Protein AF-A0AAE0KJB3-F1 (afdb_monomer_lite)

Structure (mmCIF, N/CA/C/O backbone):
data_AF-A0AAE0KJB3-F1
#
_entry.id   AF-A0AAE0KJB3-F1
#
loop_
_atom_site.group_PDB
_atom_site.id
_atom_site.type_symbol
_atom_site.label_atom_id
_atom_site.label_alt_id
_atom_site.label_comp_id
_atom_site.label_asym_id
_atom_site.label_entity_id
_atom_site.label_seq_id
_atom_site.pdbx_PDB_ins_code
_atom_site.Cartn_x
_atom_site.Cartn_y
_atom_site.Cartn_z
_atom_site.occupancy
_atom_site.B_iso_or_equiv
_atom_site.auth_seq_id
_atom_site.auth_comp_id
_atom_site.auth_asym_id
_atom_site.auth_atom_id
_atom_site.pdbx_PDB_model_num
ATOM 1 N N . MET A 1 1 ? -22.462 22.411 13.856 1.00 32.25 1 MET A N 1
ATOM 2 C CA . MET A 1 1 ? -22.050 20.993 13.845 1.00 32.25 1 MET A CA 1
ATOM 3 C C . MET A 1 1 ? -21.805 20.613 12.395 1.00 32.25 1 MET A C 1
ATOM 5 O O . MET A 1 1 ? -22.758 20.376 11.669 1.00 32.25 1 MET A O 1
ATOM 9 N N . SER A 1 2 ? -20.559 20.697 11.935 1.00 38.62 2 SER A N 1
ATOM 10 C CA . SER A 1 2 ? -20.162 20.275 10.588 1.00 38.62 2 SER A CA 1
ATOM 11 C C . SER A 1 2 ? -20.143 18.748 10.559 1.00 38.62 2 SER A C 1
ATOM 13 O O . SER A 1 2 ? -19.316 18.131 11.227 1.00 38.62 2 SER A O 1
ATOM 15 N N . GLY A 1 3 ? -21.120 18.151 9.879 1.00 41.16 3 GLY A N 1
ATOM 16 C CA . GLY A 1 3 ? -21.296 16.704 9.822 1.00 41.16 3 GLY A CA 1
ATOM 17 C C . GLY A 1 3 ? -20.080 15.989 9.233 1.00 41.16 3 GLY A C 1
ATOM 18 O O . GLY A 1 3 ? -19.454 16.471 8.288 1.00 41.16 3 GLY A O 1
ATOM 19 N N . LEU A 1 4 ? -19.771 14.820 9.796 1.00 42.81 4 LEU A N 1
ATOM 20 C CA . LEU A 1 4 ? -18.875 13.840 9.191 1.00 42.81 4 LEU A CA 1
ATOM 21 C C . LEU A 1 4 ? -19.372 13.557 7.773 1.00 42.81 4 LEU A C 1
ATOM 23 O O . LEU A 1 4 ? -20.478 13.056 7.587 1.00 42.81 4 LEU A O 1
ATOM 27 N N . SER A 1 5 ? -18.574 13.907 6.773 1.00 50.88 5 SER A N 1
ATOM 28 C CA . SER A 1 5 ? -18.889 13.622 5.376 1.00 50.88 5 SER A CA 1
ATOM 29 C C . SER A 1 5 ? -17.957 12.512 4.911 1.00 50.88 5 SER A C 1
ATOM 31 O O . SER A 1 5 ? -16.742 12.662 4.936 1.00 50.88 5 SER A O 1
ATOM 33 N N . ALA A 1 6 ? -18.528 11.367 4.535 1.00 52.19 6 ALA A N 1
ATOM 34 C CA . ALA A 1 6 ? -17.819 10.366 3.746 1.00 52.19 6 ALA A CA 1
ATOM 35 C C . ALA A 1 6 ? -17.744 10.913 2.318 1.00 52.19 6 ALA A C 1
ATOM 37 O O . ALA A 1 6 ? -18.797 11.027 1.686 1.00 52.19 6 ALA A O 1
ATOM 38 N N . ARG A 1 7 ? -16.561 11.305 1.827 1.00 65.25 7 ARG A N 1
ATOM 39 C CA . ARG A 1 7 ? -16.476 11.984 0.517 1.00 65.25 7 ARG A CA 1
ATOM 40 C C . ARG A 1 7 ? -15.862 11.152 -0.597 1.00 65.25 7 ARG A C 1
ATOM 42 O O . ARG A 1 7 ? -16.094 11.482 -1.750 1.00 65.25 7 ARG A O 1
ATOM 49 N N . GLU A 1 8 ? -15.206 10.032 -0.292 1.00 67.38 8 GLU A N 1
ATOM 50 C CA . GLU A 1 8 ? -14.680 9.143 -1.332 1.00 67.38 8 GLU A CA 1
ATOM 51 C C . GLU A 1 8 ? -15.133 7.695 -1.117 1.00 67.38 8 GLU A C 1
ATOM 53 O O . GLU A 1 8 ? -14.880 7.072 -0.081 1.00 67.38 8 GLU A O 1
ATOM 58 N N . LYS A 1 9 ? -15.825 7.157 -2.125 1.00 78.25 9 LYS A N 1
ATOM 59 C CA . LYS A 1 9 ? -16.233 5.753 -2.215 1.00 78.25 9 LYS A CA 1
ATOM 60 C C . LYS A 1 9 ? -15.619 5.183 -3.483 1.00 78.25 9 LYS A C 1
ATOM 62 O O . LYS A 1 9 ? -15.872 5.705 -4.564 1.00 78.25 9 LYS A O 1
ATOM 67 N N . ALA A 1 10 ? -14.868 4.099 -3.353 1.00 79.44 10 ALA A N 1
ATOM 68 C CA . ALA A 1 10 ? -14.251 3.414 -4.477 1.00 79.44 10 ALA A CA 1
ATOM 69 C C . ALA A 1 10 ? -14.744 1.966 -4.545 1.00 79.44 10 ALA A C 1
ATOM 71 O O . ALA A 1 10 ? -14.729 1.243 -3.544 1.00 79.44 10 ALA A O 1
ATOM 72 N N . LEU A 1 11 ? -15.159 1.542 -5.738 1.00 83.12 11 LEU A N 1
ATOM 73 C CA . LEU A 1 11 ? -15.417 0.145 -6.071 1.00 83.12 11 LEU A CA 1
ATOM 74 C C . LEU A 1 11 ? -14.394 -0.280 -7.124 1.00 83.12 11 LEU A C 1
ATOM 76 O O . LEU A 1 11 ? -14.394 0.243 -8.236 1.00 83.12 11 LEU A O 1
ATOM 80 N N . LYS A 1 12 ? -13.526 -1.225 -6.768 1.00 83.56 12 LYS A N 1
ATOM 81 C CA . LYS A 1 12 ? -12.505 -1.779 -7.654 1.00 83.56 12 LYS A CA 1
ATOM 82 C C . LYS A 1 12 ? -12.913 -3.181 -8.093 1.00 83.56 12 LYS A C 1
ATOM 84 O O . LYS A 1 12 ? -13.171 -4.056 -7.265 1.00 83.56 12 LYS A O 1
ATOM 89 N N . LEU A 1 13 ? -12.950 -3.374 -9.406 1.00 86.50 13 LEU A N 1
ATOM 90 C CA . LEU A 1 13 ? -13.173 -4.656 -10.065 1.00 86.50 13 LEU A CA 1
ATOM 91 C C . LEU A 1 13 ? -11.833 -5.098 -10.650 1.00 86.50 13 LEU A C 1
ATOM 93 O O . LEU A 1 13 ? -11.332 -4.453 -11.571 1.00 86.50 13 LEU A O 1
ATOM 97 N N . THR A 1 14 ? -11.245 -6.169 -10.120 1.00 81.31 14 THR A N 1
ATOM 98 C CA . THR A 1 14 ? -9.974 -6.694 -10.633 1.00 81.31 14 THR A CA 1
ATOM 99 C C . THR A 1 14 ? -10.194 -8.060 -11.268 1.00 81.31 14 THR A C 1
ATOM 101 O O . THR A 1 14 ? -10.650 -8.996 -10.608 1.00 81.31 14 THR A O 1
ATOM 104 N N . ARG A 1 15 ? -9.847 -8.176 -12.554 1.00 83.00 15 ARG A N 1
ATOM 105 C CA . ARG A 1 15 ? -9.861 -9.443 -13.289 1.00 83.00 15 ARG A CA 1
ATOM 106 C C . ARG A 1 15 ? -8.567 -10.219 -13.049 1.00 83.00 15 ARG A C 1
ATOM 108 O O . ARG A 1 15 ? -7.469 -9.669 -13.168 1.00 83.00 15 ARG A O 1
ATOM 115 N N . SER A 1 16 ? -8.711 -11.506 -12.768 1.00 80.62 16 SER A N 1
ATOM 116 C CA . SER A 1 16 ? -7.607 -12.455 -12.646 1.00 80.62 16 SER A CA 1
ATOM 117 C C . SER A 1 16 ? -6.815 -12.574 -13.957 1.00 80.62 16 SER A C 1
ATOM 119 O O . SER A 1 16 ? -7.373 -12.694 -15.050 1.00 80.62 16 SER A O 1
ATOM 121 N N . HIS A 1 17 ? -5.488 -12.515 -13.851 1.00 74.31 17 HIS A N 1
ATOM 122 C CA . HIS A 1 17 ? -4.547 -12.740 -14.952 1.00 74.31 17 HIS A CA 1
ATOM 123 C C . HIS A 1 17 ? -3.206 -13.251 -14.402 1.00 74.31 17 HIS A C 1
ATOM 125 O O . HIS A 1 17 ? -2.955 -13.156 -13.203 1.00 74.31 17 HIS A O 1
ATOM 131 N N . LEU A 1 18 ? -2.327 -13.786 -15.259 1.00 62.97 18 LEU A N 1
ATOM 132 C CA . LEU A 1 18 ? -1.060 -14.415 -14.834 1.00 62.97 18 LEU A CA 1
ATOM 133 C C . LEU A 1 18 ? -0.136 -13.471 -14.037 1.00 62.97 18 LEU A C 1
ATOM 135 O O . LEU A 1 18 ? 0.535 -13.913 -13.112 1.00 62.97 18 LEU A O 1
ATOM 139 N N . GLY A 1 19 ? -0.165 -12.164 -14.316 1.00 61.81 19 GLY A N 1
ATOM 140 C CA . GLY A 1 19 ? 0.541 -11.139 -13.533 1.00 61.81 19 GLY A CA 1
ATOM 141 C C . GLY A 1 19 ? -0.035 -10.888 -12.129 1.00 61.81 19 GLY A C 1
ATOM 142 O O . GLY A 1 19 ? 0.526 -10.113 -11.360 1.00 61.81 19 GLY A O 1
ATOM 143 N N . SER A 1 20 ? -1.136 -11.542 -11.749 1.00 62.12 20 SER A N 1
ATOM 144 C CA . SER A 1 20 ? -1.784 -11.393 -10.436 1.00 62.12 20 SER A CA 1
ATOM 145 C C . SER A 1 20 ? -1.378 -12.450 -9.408 1.00 62.12 20 SER A C 1
ATOM 147 O O . SER A 1 20 ? -2.013 -12.531 -8.364 1.00 62.12 20 SER A O 1
ATOM 149 N N . ILE A 1 21 ? -0.357 -13.266 -9.690 1.00 79.19 21 ILE A N 1
ATOM 150 C CA . ILE A 1 21 ? 0.068 -14.357 -8.793 1.00 79.19 21 ILE A CA 1
ATOM 151 C C . ILE A 1 21 ? 0.865 -13.820 -7.590 1.00 79.19 21 ILE A C 1
ATOM 153 O O . ILE A 1 21 ? 0.863 -14.407 -6.511 1.00 79.19 21 ILE A O 1
ATOM 157 N N . VAL A 1 22 ? 1.527 -12.668 -7.744 1.00 85.12 22 VAL A N 1
ATOM 158 C CA . VAL A 1 22 ? 2.280 -12.027 -6.658 1.00 85.12 22 VAL A CA 1
ATOM 159 C C . VAL A 1 22 ? 1.426 -10.935 -6.000 1.00 85.12 22 VAL A C 1
ATOM 161 O O . VAL A 1 22 ? 1.039 -9.983 -6.689 1.00 85.12 22 VAL A O 1
ATOM 164 N N . PRO A 1 23 ? 1.162 -11.013 -4.679 1.00 87.88 23 PRO A N 1
ATOM 165 C CA . PRO A 1 23 ? 0.421 -9.976 -3.974 1.00 87.88 23 PRO A CA 1
ATOM 166 C C . PRO A 1 23 ? 1.102 -8.609 -4.088 1.00 87.88 23 PRO A C 1
ATOM 168 O O . PRO A 1 23 ? 2.323 -8.497 -3.951 1.00 87.88 23 PRO A O 1
ATOM 171 N N . ARG A 1 24 ? 0.307 -7.557 -4.291 1.00 89.00 24 ARG A N 1
ATOM 172 C CA . ARG A 1 24 ? 0.794 -6.171 -4.298 1.00 89.00 24 ARG A CA 1
ATOM 173 C C . ARG A 1 24 ? 0.602 -5.561 -2.916 1.00 89.00 24 ARG A C 1
ATOM 175 O O . ARG A 1 24 ? -0.510 -5.176 -2.553 1.00 89.00 24 ARG A O 1
ATOM 182 N N . TRP A 1 25 ? 1.687 -5.480 -2.160 1.00 91.94 25 TRP A N 1
ATOM 183 C CA . TRP A 1 25 ? 1.723 -4.883 -0.826 1.00 91.94 25 TRP A CA 1
ATOM 184 C C . TRP A 1 25 ? 1.986 -3.380 -0.900 1.00 91.94 25 TRP A C 1
ATOM 186 O O . TRP A 1 25 ? 2.840 -2.952 -1.670 1.00 91.94 25 TRP A O 1
ATOM 196 N N . HIS A 1 26 ? 1.247 -2.593 -0.119 1.00 88.81 26 HIS A N 1
ATOM 197 C CA . HIS A 1 26 ? 1.388 -1.137 -0.067 1.00 88.81 26 HIS A CA 1
ATOM 198 C C . HIS A 1 26 ? 0.823 -0.557 1.240 1.00 88.81 26 HIS A C 1
ATOM 200 O O . HIS A 1 26 ? 0.019 -1.201 1.926 1.00 88.81 26 HIS A O 1
ATOM 206 N N . HIS A 1 27 ? 1.224 0.678 1.557 1.00 87.06 27 HIS A N 1
ATOM 207 C CA . HIS A 1 27 ? 0.460 1.557 2.444 1.00 87.06 27 HIS A CA 1
ATOM 208 C C . HIS A 1 27 ? -0.618 2.287 1.650 1.00 87.06 27 HIS A C 1
ATOM 210 O O . HIS A 1 27 ? -0.471 2.527 0.451 1.00 87.06 27 HIS A O 1
ATOM 216 N N . ASP A 1 28 ? -1.706 2.654 2.324 1.00 77.19 28 ASP A N 1
ATOM 217 C CA . ASP A 1 28 ? -2.726 3.477 1.688 1.00 77.19 28 ASP A CA 1
ATOM 218 C C . ASP A 1 28 ? -2.407 4.966 1.841 1.00 77.19 28 ASP A C 1
ATOM 220 O O . ASP A 1 28 ? -2.468 5.511 2.947 1.00 77.19 28 ASP A O 1
ATOM 224 N N . GLY A 1 29 ? -2.114 5.603 0.708 1.00 74.62 29 GLY A N 1
ATOM 225 C CA . GLY A 1 29 ? -1.936 7.047 0.596 1.00 74.62 29 GLY A CA 1
ATOM 226 C C . GLY A 1 29 ? -0.540 7.558 0.946 1.00 74.62 29 GLY A C 1
ATOM 227 O O . GLY A 1 29 ? 0.369 6.803 1.295 1.00 74.62 29 GLY A O 1
ATOM 228 N N . ARG A 1 30 ? -0.376 8.879 0.821 1.00 76.31 30 ARG A N 1
ATOM 229 C CA . ARG A 1 30 ? 0.824 9.592 1.268 1.00 76.31 30 ARG A CA 1
ATOM 230 C C . ARG A 1 30 ? 0.815 9.647 2.794 1.00 76.31 30 ARG A C 1
ATOM 232 O O . ARG A 1 30 ? -0.213 9.934 3.396 1.00 76.31 30 ARG A O 1
ATOM 239 N N . MET A 1 31 ? 1.956 9.378 3.419 1.00 74.44 31 MET A N 1
ATOM 240 C CA . MET A 1 31 ? 2.106 9.555 4.864 1.00 74.44 31 MET A CA 1
ATOM 241 C C . MET A 1 31 ? 2.115 11.054 5.181 1.00 74.44 31 MET A C 1
ATOM 243 O O . MET A 1 31 ? 2.877 11.804 4.568 1.00 74.44 31 MET A O 1
ATOM 247 N N . PHE A 1 32 ? 1.282 11.496 6.121 1.00 69.62 32 PHE A N 1
ATOM 248 C CA . PHE A 1 32 ? 1.158 12.894 6.520 1.00 69.62 32 PHE A CA 1
ATOM 249 C C . PHE A 1 32 ? 1.138 13.035 8.042 1.00 69.62 32 PHE A C 1
ATOM 251 O O . PHE A 1 32 ? 0.564 12.224 8.768 1.00 69.62 32 PHE A O 1
ATOM 258 N N . THR A 1 33 ? 1.729 14.114 8.553 1.00 68.19 33 THR A N 1
ATOM 259 C CA . THR A 1 33 ? 1.561 14.473 9.964 1.00 68.19 33 THR A CA 1
ATOM 260 C C . THR A 1 33 ? 0.144 14.991 10.166 1.00 68.19 33 THR A C 1
ATOM 262 O O . THR A 1 33 ? -0.209 16.024 9.592 1.00 68.19 33 THR A O 1
ATOM 265 N N . CYS A 1 34 ? -0.670 14.314 10.983 1.00 66.88 34 CYS A N 1
ATOM 266 C CA . CYS A 1 34 ? -1.999 14.845 11.259 1.00 66.88 34 CYS A CA 1
ATOM 267 C C . CYS A 1 34 ? -1.907 16.197 11.971 1.00 66.88 34 CYS A C 1
ATOM 269 O O . CYS A 1 34 ? -1.299 16.319 13.033 1.00 66.88 34 CYS A O 1
ATOM 271 N N . THR A 1 35 ? -2.551 17.212 11.401 1.00 65.06 35 THR A N 1
ATOM 272 C CA . THR A 1 35 ? -2.684 18.551 12.004 1.00 65.06 35 THR A CA 1
ATOM 273 C C . THR A 1 35 ? -3.984 18.702 12.798 1.00 65.06 35 THR A C 1
ATOM 275 O O . THR A 1 35 ? -4.262 19.748 13.386 1.00 65.06 35 THR A O 1
ATOM 278 N N . CYS A 1 36 ? -4.790 17.644 12.827 1.00 62.59 36 CYS A N 1
ATOM 279 C CA . CYS A 1 36 ? -6.038 17.550 13.553 1.00 62.59 36 CYS A CA 1
ATOM 280 C C . CYS A 1 36 ? -5.829 17.626 15.080 1.00 62.59 36 CYS A C 1
ATOM 282 O O . CYS A 1 36 ? -4.873 17.093 15.642 1.00 62.59 36 CYS A O 1
ATOM 284 N N . THR A 1 37 ? -6.785 18.213 15.806 1.00 56.53 37 THR A N 1
ATOM 285 C CA . THR A 1 37 ? -6.764 18.274 17.283 1.00 56.53 37 THR A CA 1
ATOM 286 C C . THR A 1 37 ? -7.039 16.924 17.960 1.00 56.53 37 THR A C 1
ATOM 288 O O . THR A 1 37 ? -7.140 16.858 19.187 1.00 56.53 37 THR A O 1
ATOM 291 N N . CYS A 1 38 ? -7.133 15.826 17.198 1.00 54.81 38 CYS A N 1
ATOM 292 C CA . CYS A 1 38 ? -7.424 14.488 17.715 1.00 54.81 38 CYS A CA 1
ATOM 293 C C . CYS A 1 38 ? -6.364 13.977 18.700 1.00 54.81 38 CYS A C 1
ATOM 295 O O . CYS A 1 38 ? -6.659 13.121 19.532 1.00 54.81 38 CYS A O 1
ATOM 297 N N . ALA A 1 39 ? -5.150 14.533 18.642 1.00 50.78 39 ALA A N 1
ATOM 298 C CA . ALA A 1 39 ? -4.052 14.224 19.549 1.00 50.78 39 ALA A CA 1
ATOM 299 C C . ALA A 1 39 ? -4.262 14.758 20.984 1.00 50.78 39 ALA A C 1
ATOM 301 O O . ALA A 1 39 ? -3.517 14.390 21.889 1.00 50.78 39 ALA A O 1
ATOM 302 N N . ALA A 1 40 ? -5.277 15.599 21.233 1.00 54.19 40 ALA A N 1
ATOM 303 C CA . ALA A 1 40 ? -5.494 16.275 22.518 1.00 54.19 40 ALA A CA 1
ATOM 304 C C . ALA A 1 40 ? -6.211 15.427 23.600 1.00 54.19 40 ALA A C 1
ATOM 306 O O . ALA A 1 40 ? -6.692 15.969 24.596 1.00 54.19 40 ALA A O 1
ATOM 307 N N . GLY A 1 41 ? -6.284 14.101 23.436 1.00 53.12 41 GLY A N 1
ATOM 308 C CA . GLY A 1 41 ? -6.820 13.164 24.432 1.00 53.12 41 GLY A CA 1
ATOM 309 C C . GLY A 1 41 ? -8.196 12.561 24.088 1.00 53.12 41 GLY A C 1
ATOM 310 O O . GLY A 1 41 ? -8.793 12.882 23.060 1.00 53.12 41 GLY A O 1
ATOM 311 N N . PRO A 1 42 ? -8.734 11.672 24.946 1.00 54.03 42 PRO A N 1
ATOM 312 C CA . PRO A 1 42 ? -9.864 10.794 24.611 1.00 54.03 42 PRO A CA 1
ATOM 313 C C . PRO A 1 42 ? -11.186 11.525 24.320 1.00 54.03 42 PRO A C 1
ATOM 315 O O . PRO A 1 42 ? -11.989 11.041 23.527 1.00 54.03 42 PRO A O 1
ATOM 318 N N . ALA A 1 43 ? -11.407 12.710 24.900 1.00 50.38 43 ALA A N 1
ATOM 319 C CA . ALA A 1 43 ? -12.579 13.540 24.602 1.00 50.38 43 ALA A CA 1
ATOM 320 C C . ALA A 1 43 ? -12.468 14.271 23.247 1.00 50.38 43 ALA A C 1
ATOM 322 O O . ALA A 1 43 ? -13.477 14.478 22.578 1.00 50.38 43 ALA A O 1
ATOM 323 N N . ALA A 1 44 ? -11.249 14.622 22.818 1.00 51.62 44 ALA A N 1
ATOM 324 C CA . ALA A 1 44 ? -10.986 15.235 21.515 1.00 51.62 44 ALA A CA 1
ATOM 325 C C . ALA A 1 44 ? -11.007 14.195 20.380 1.00 51.62 44 ALA A C 1
ATOM 327 O O . ALA A 1 44 ? -11.457 14.498 19.278 1.00 51.62 44 ALA A O 1
ATOM 328 N N . ALA A 1 45 ? -10.613 12.949 20.665 1.00 51.47 45 ALA A N 1
ATOM 329 C CA . ALA A 1 45 ? -10.669 11.830 19.723 1.00 51.47 45 ALA A CA 1
ATOM 330 C C . ALA A 1 45 ? -12.103 11.466 19.283 1.00 51.47 45 ALA A C 1
ATOM 332 O O . ALA A 1 45 ? -12.306 11.046 18.148 1.00 51.47 45 ALA A O 1
ATOM 333 N N . ALA A 1 46 ? -13.109 11.667 20.143 1.00 45.38 46 ALA A N 1
ATOM 334 C CA . ALA A 1 46 ? -14.516 11.417 19.806 1.00 45.38 46 ALA A CA 1
ATOM 335 C C . ALA A 1 46 ? -15.121 12.472 18.853 1.00 45.38 46 ALA A C 1
ATOM 337 O O . ALA A 1 46 ? -16.109 12.192 18.178 1.00 45.38 46 ALA A O 1
ATOM 338 N N . ALA A 1 47 ? -14.532 13.673 18.796 1.00 48.66 47 ALA A N 1
ATOM 339 C CA . ALA A 1 47 ? -14.924 14.764 17.897 1.00 48.66 47 ALA A CA 1
ATOM 340 C C . ALA A 1 47 ? -13.977 14.919 16.690 1.00 48.66 47 ALA A C 1
ATOM 342 O O . ALA A 1 47 ? -14.192 15.783 15.840 1.00 48.66 47 ALA A O 1
ATOM 343 N N . ALA A 1 48 ? -12.921 14.108 16.628 1.00 59.19 48 ALA A N 1
ATOM 344 C CA . ALA A 1 48 ? -11.919 14.156 15.582 1.00 59.19 48 ALA A CA 1
ATOM 345 C C . ALA A 1 48 ? -12.467 13.636 14.253 1.00 59.19 48 ALA A C 1
ATOM 347 O O . ALA A 1 48 ? -13.197 12.644 14.208 1.00 59.19 48 ALA A O 1
ATOM 348 N N . VAL A 1 49 ? -12.066 14.285 13.160 1.00 61.53 49 VAL A N 1
ATOM 349 C CA . VAL A 1 49 ? -12.269 13.753 11.812 1.00 61.53 49 VAL A CA 1
ATOM 350 C C . VAL A 1 49 ? -11.543 12.402 11.737 1.00 61.53 49 VAL A C 1
ATOM 352 O O . VAL A 1 49 ? -10.354 12.339 12.036 1.00 61.53 49 VAL A O 1
ATOM 355 N N . PRO A 1 50 ? -12.229 11.294 11.417 1.00 68.06 50 PRO A N 1
ATOM 356 C CA . PRO A 1 50 ? -11.584 9.997 11.361 1.00 68.06 50 PRO A CA 1
ATOM 357 C C . PRO A 1 50 ? -10.7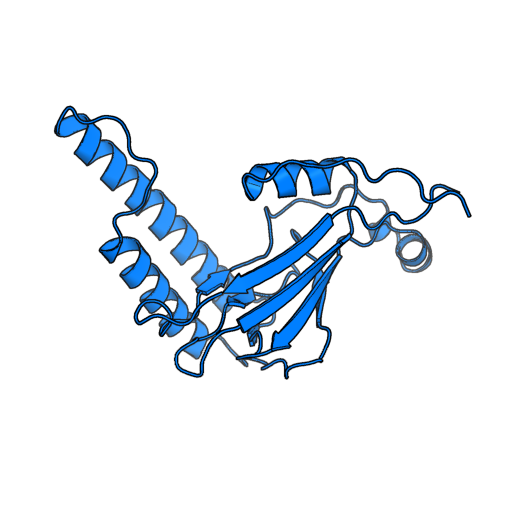63 9.909 10.075 1.00 68.06 50 PRO A C 1
ATOM 359 O O . PRO A 1 50 ? -11.347 9.775 9.007 1.00 68.06 50 PRO A O 1
ATOM 362 N N . HIS A 1 51 ? -9.434 9.924 10.186 1.00 80.12 51 HIS A N 1
ATOM 363 C CA . HIS A 1 51 ? -8.491 9.599 9.102 1.00 80.12 51 HIS A CA 1
ATOM 364 C C . HIS A 1 51 ? -8.478 8.084 8.885 1.00 80.12 51 HIS A C 1
ATOM 366 O O . HIS A 1 51 ? -7.530 7.385 9.240 1.00 80.12 51 HIS A O 1
ATOM 372 N N . ALA A 1 52 ? -9.605 7.543 8.426 1.00 85.31 52 ALA A N 1
ATOM 373 C CA . ALA A 1 52 ? -9.849 6.108 8.399 1.00 85.31 52 ALA A CA 1
ATOM 374 C C . ALA A 1 52 ? -10.307 5.637 7.023 1.00 85.31 52 ALA A C 1
ATOM 376 O O . ALA A 1 52 ? -11.167 6.248 6.387 1.00 85.31 52 ALA A O 1
ATOM 377 N N . LYS A 1 53 ? -9.773 4.492 6.608 1.00 88.75 53 LYS A N 1
ATOM 378 C CA . LYS A 1 53 ? -10.280 3.726 5.480 1.00 88.75 53 LYS A CA 1
ATOM 379 C C . LYS A 1 53 ? -11.031 2.518 6.002 1.00 88.75 53 LYS A C 1
ATOM 381 O O . LYS A 1 53 ? -10.544 1.774 6.854 1.00 88.75 53 LYS A O 1
ATOM 386 N N . TYR A 1 54 ? -12.219 2.328 5.452 1.00 91.50 54 TYR A N 1
ATOM 387 C CA . TYR A 1 54 ? -12.972 1.093 5.574 1.00 91.50 54 TYR A CA 1
ATOM 388 C C . TYR A 1 54 ? -12.833 0.339 4.269 1.00 91.50 54 TYR A C 1
ATOM 390 O O . TYR A 1 54 ? -12.985 0.927 3.201 1.00 91.50 54 TYR A O 1
ATOM 398 N N . ALA A 1 55 ? -12.538 -0.947 4.347 1.00 91.69 55 ALA A N 1
ATOM 399 C CA . ALA A 1 55 ? -12.308 -1.778 3.181 1.00 91.69 55 ALA A CA 1
ATOM 400 C C . ALA A 1 55 ? -12.949 -3.152 3.368 1.00 91.69 55 ALA A C 1
ATOM 402 O O . ALA A 1 55 ? -12.937 -3.711 4.462 1.00 91.69 55 ALA A O 1
ATOM 403 N N . VAL A 1 56 ? -13.510 -3.692 2.290 1.00 94.19 56 VAL A N 1
ATOM 404 C CA . VAL A 1 56 ? -14.130 -5.018 2.269 1.00 94.19 56 VAL A CA 1
ATOM 405 C C . VAL A 1 56 ? -13.913 -5.679 0.914 1.00 94.19 56 VAL A C 1
ATOM 407 O O . VAL A 1 56 ? -14.051 -5.052 -0.137 1.00 94.19 56 VAL A O 1
ATOM 410 N N . SER A 1 57 ? -13.586 -6.968 0.943 1.00 93.75 57 SER A N 1
ATOM 411 C CA . SER A 1 57 ? -13.649 -7.819 -0.249 1.00 93.75 57 SER A CA 1
ATOM 412 C C . SER A 1 57 ? -15.058 -8.405 -0.314 1.00 93.75 57 SER A C 1
ATOM 414 O O . SER A 1 57 ? -15.457 -9.145 0.580 1.00 93.75 57 SER A O 1
ATOM 416 N N . LEU A 1 58 ? -15.837 -8.020 -1.323 1.00 93.19 58 LEU A N 1
ATOM 417 C CA . LEU A 1 58 ? -17.210 -8.502 -1.516 1.00 93.19 58 LEU A CA 1
ATOM 418 C C . LEU A 1 58 ? -17.229 -9.861 -2.225 1.00 93.19 58 LEU A C 1
ATOM 420 O O . LEU A 1 58 ? -18.087 -10.692 -1.949 1.00 93.19 58 LEU A O 1
ATOM 424 N N . LEU A 1 59 ? -16.275 -10.075 -3.133 1.00 92.06 59 LEU A N 1
ATOM 425 C CA . LEU A 1 59 ? -16.099 -11.310 -3.892 1.00 92.06 59 LEU A CA 1
ATOM 426 C C . LEU A 1 59 ? -14.610 -11.529 -4.178 1.00 92.06 59 LEU A C 1
ATOM 428 O O . LEU A 1 59 ? -13.873 -10.559 -4.370 1.00 92.06 59 LEU A O 1
ATOM 432 N N . GLY A 1 60 ? -14.201 -12.793 -4.268 1.00 89.94 60 GLY A N 1
ATOM 433 C CA . GLY A 1 60 ? -12.834 -13.184 -4.603 1.00 89.94 60 GLY A CA 1
ATOM 434 C C . GLY A 1 60 ? -11.896 -13.202 -3.394 1.00 89.94 60 GLY A C 1
ATOM 435 O O . GLY A 1 60 ? -12.358 -13.154 -2.251 1.00 89.94 60 GLY A O 1
ATOM 436 N N . PRO A 1 61 ? -10.576 -13.292 -3.630 1.00 89.56 61 PRO A N 1
ATOM 437 C CA . PRO A 1 61 ? -9.590 -13.396 -2.562 1.00 89.56 61 PRO A CA 1
ATOM 438 C C . PRO A 1 61 ? -9.606 -12.191 -1.607 1.00 89.56 61 PRO A C 1
ATOM 440 O O . PRO A 1 61 ? -9.769 -11.033 -2.013 1.00 89.56 61 PRO A O 1
ATOM 443 N N . GLY A 1 62 ? -9.426 -12.484 -0.320 1.00 90.31 62 GLY A N 1
ATOM 444 C CA . GLY A 1 62 ? -9.430 -11.507 0.763 1.00 90.31 62 GLY A CA 1
ATOM 445 C C . GLY A 1 62 ? -8.165 -10.651 0.833 1.00 90.31 62 GLY A C 1
ATOM 446 O O . GLY A 1 62 ? -7.078 -11.096 0.464 1.00 90.31 62 GLY A O 1
ATOM 447 N N . THR A 1 63 ? -8.292 -9.421 1.339 1.00 91.25 63 THR A N 1
ATOM 448 C CA . THR A 1 63 ? -7.129 -8.579 1.677 1.00 91.25 63 THR A CA 1
ATOM 449 C C . THR A 1 63 ? -6.304 -9.272 2.759 1.00 91.25 63 THR A C 1
ATOM 451 O O . THR A 1 63 ? -6.870 -9.788 3.722 1.00 91.25 63 THR A O 1
ATOM 454 N N . ARG A 1 64 ? -4.974 -9.242 2.654 1.00 92.44 64 ARG A N 1
ATOM 455 C CA . ARG A 1 64 ? -4.102 -9.552 3.796 1.00 92.44 64 ARG A CA 1
ATOM 456 C C . ARG A 1 64 ? -3.596 -8.262 4.406 1.00 92.44 64 ARG A C 1
ATOM 458 O O . ARG A 1 64 ? -3.312 -7.318 3.671 1.00 92.44 64 ARG A O 1
ATOM 465 N N . VAL A 1 65 ? -3.480 -8.234 5.724 1.00 92.69 65 VAL A N 1
ATOM 466 C CA . VAL A 1 65 ? -2.974 -7.084 6.472 1.00 92.69 65 VAL A CA 1
ATOM 467 C C . VAL A 1 65 ? -1.832 -7.506 7.384 1.00 92.69 65 VAL A C 1
ATOM 469 O O . VAL A 1 65 ? -1.809 -8.624 7.900 1.00 92.69 65 VAL A O 1
ATOM 472 N N . MET A 1 66 ? -0.884 -6.598 7.572 1.00 92.88 66 MET A N 1
ATOM 473 C CA . MET A 1 66 ? 0.213 -6.720 8.521 1.00 92.88 66 MET A CA 1
ATOM 474 C C . MET A 1 66 ? 0.241 -5.470 9.391 1.00 92.88 66 MET A C 1
ATOM 476 O O . MET A 1 66 ? 0.056 -4.356 8.894 1.00 92.88 66 MET A O 1
ATOM 480 N N . ALA A 1 67 ? 0.471 -5.661 10.688 1.00 89.12 67 ALA A N 1
ATOM 481 C CA . ALA A 1 67 ? 0.714 -4.541 11.583 1.00 89.12 67 ALA A CA 1
ATOM 482 C C . ALA A 1 67 ? 2.003 -3.807 11.160 1.00 89.12 67 ALA A C 1
ATOM 484 O O . ALA A 1 67 ? 2.957 -4.469 10.732 1.00 89.12 67 ALA A O 1
ATOM 485 N N . PRO A 1 68 ? 2.042 -2.470 11.279 1.00 86.00 68 PRO A N 1
ATOM 486 C CA . PRO A 1 68 ? 3.269 -1.716 11.063 1.00 86.00 68 PRO A CA 1
ATOM 487 C C . PRO A 1 68 ? 4.335 -2.143 12.075 1.00 86.00 68 PRO A C 1
ATOM 489 O O . PRO A 1 68 ? 4.035 -2.605 13.184 1.00 86.00 68 PRO A O 1
ATOM 492 N N . GLY A 1 69 ? 5.598 -2.005 11.691 1.00 89.56 69 GLY A N 1
ATOM 493 C CA . GLY A 1 69 ? 6.704 -2.356 12.565 1.00 89.56 69 GLY A CA 1
ATOM 494 C C . GLY A 1 69 ? 8.047 -2.331 11.850 1.00 89.56 69 GLY A C 1
ATOM 495 O O . GLY A 1 69 ? 8.105 -2.473 10.630 1.00 89.56 69 GLY A O 1
ATOM 496 N N . PRO A 1 70 ? 9.169 -2.265 12.591 1.00 90.94 70 PRO A N 1
ATOM 497 C CA . PRO A 1 70 ? 10.458 -1.871 12.020 1.00 90.94 70 PRO A CA 1
ATOM 498 C C . PRO A 1 70 ? 10.924 -2.707 10.821 1.00 90.94 70 PRO A C 1
ATOM 500 O O . PRO A 1 70 ? 11.599 -2.200 9.930 1.00 90.94 70 PRO A O 1
ATOM 503 N N . GLN A 1 71 ? 10.596 -4.002 10.797 1.00 92.38 71 GLN A N 1
ATOM 504 C CA . GLN A 1 71 ? 10.953 -4.888 9.687 1.00 92.38 71 GLN A CA 1
ATOM 505 C C . GLN A 1 71 ? 10.038 -4.703 8.472 1.00 92.38 71 GLN A C 1
ATOM 507 O O . GLN A 1 71 ? 10.531 -4.676 7.346 1.00 92.38 71 GLN A O 1
ATOM 512 N N . VAL A 1 72 ? 8.734 -4.549 8.708 1.00 92.31 72 VAL A N 1
ATOM 513 C CA . VAL A 1 72 ? 7.721 -4.296 7.677 1.00 92.31 72 VAL A CA 1
ATOM 514 C C . VAL A 1 72 ? 7.979 -2.937 7.024 1.00 92.31 72 VAL A C 1
ATOM 516 O O . VAL A 1 72 ? 8.115 -2.858 5.803 1.00 92.31 72 VAL A O 1
ATOM 519 N N . ASP A 1 73 ? 8.170 -1.897 7.836 1.00 89.75 73 ASP A N 1
ATOM 520 C CA . ASP A 1 73 ? 8.395 -0.522 7.381 1.00 89.75 73 ASP A CA 1
ATOM 521 C C . ASP A 1 73 ? 9.694 -0.420 6.574 1.00 89.75 73 ASP A C 1
ATOM 523 O O . ASP A 1 73 ? 9.748 0.226 5.524 1.00 89.75 73 ASP A O 1
ATOM 527 N N . LYS A 1 74 ? 10.747 -1.121 7.020 1.00 92.25 74 LYS A N 1
ATOM 528 C CA . LYS A 1 74 ? 12.009 -1.223 6.281 1.00 92.25 74 LYS A CA 1
ATOM 529 C C . LYS A 1 74 ? 11.813 -1.888 4.918 1.00 92.25 74 LYS A C 1
ATOM 531 O O . LYS A 1 74 ? 12.391 -1.410 3.944 1.00 92.25 74 LYS A O 1
ATOM 536 N N . ALA A 1 75 ? 11.042 -2.974 4.843 1.00 94.00 75 ALA A N 1
ATOM 537 C CA . ALA A 1 75 ? 10.797 -3.685 3.589 1.00 94.00 75 ALA A CA 1
ATOM 538 C C . ALA A 1 75 ? 10.015 -2.815 2.591 1.00 94.00 75 ALA A C 1
ATOM 540 O O . ALA A 1 75 ? 10.414 -2.712 1.430 1.00 94.00 75 ALA A O 1
ATOM 541 N N . ILE A 1 76 ? 8.958 -2.133 3.050 1.00 91.38 76 ILE A N 1
ATOM 542 C CA . ILE A 1 76 ? 8.176 -1.213 2.212 1.00 91.38 76 ILE A CA 1
ATOM 543 C C . ILE A 1 76 ? 9.027 -0.033 1.752 1.00 91.38 76 ILE A C 1
ATOM 545 O O . ILE A 1 76 ? 9.114 0.220 0.554 1.00 91.38 76 ILE A O 1
ATOM 549 N N . THR A 1 77 ? 9.747 0.618 2.668 1.00 90.81 77 THR A N 1
ATOM 550 C CA . THR A 1 77 ? 10.620 1.753 2.328 1.00 90.81 77 THR A CA 1
ATOM 551 C C . THR A 1 77 ? 11.680 1.351 1.301 1.00 90.81 77 THR A C 1
ATOM 553 O O . THR A 1 77 ? 11.940 2.082 0.348 1.00 90.81 77 THR A O 1
ATOM 556 N N . ALA A 1 78 ? 12.292 0.173 1.460 1.00 92.69 78 ALA A N 1
ATOM 557 C CA . ALA A 1 78 ? 13.268 -0.336 0.500 1.00 92.69 78 ALA A CA 1
ATOM 558 C C . ALA A 1 78 ? 12.640 -0.594 -0.880 1.00 92.69 78 ALA A C 1
ATOM 560 O O . ALA A 1 78 ? 13.264 -0.283 -1.896 1.00 92.69 78 ALA A O 1
ATOM 561 N N . SER A 1 79 ? 11.411 -1.115 -0.920 1.00 92.94 79 SER A N 1
ATOM 562 C CA . SER A 1 79 ? 10.652 -1.297 -2.161 1.00 92.94 79 SER A CA 1
ATOM 563 C C . SER A 1 79 ? 10.330 0.038 -2.835 1.00 92.94 79 SER A C 1
ATOM 565 O O . SER A 1 79 ? 10.573 0.183 -4.030 1.00 92.94 79 SER A O 1
ATOM 567 N N . ASP A 1 80 ? 9.867 1.040 -2.086 1.00 90.06 80 ASP A N 1
ATOM 568 C CA . ASP A 1 80 ? 9.556 2.374 -2.618 1.00 90.06 80 ASP A CA 1
ATOM 569 C C . ASP A 1 80 ? 10.798 3.060 -3.203 1.00 90.06 80 ASP A C 1
ATOM 571 O O . ASP A 1 80 ? 10.740 3.687 -4.264 1.00 90.06 80 ASP A O 1
ATOM 575 N N . VAL A 1 81 ? 11.947 2.914 -2.536 1.00 92.38 81 VAL A N 1
ATOM 576 C CA . VAL A 1 81 ? 13.238 3.398 -3.048 1.00 92.38 81 VAL A CA 1
ATOM 577 C C . VAL A 1 81 ? 13.627 2.659 -4.327 1.00 92.38 81 VAL A C 1
ATOM 579 O O . VAL A 1 81 ? 14.052 3.300 -5.288 1.00 92.38 81 VAL A O 1
ATOM 582 N N . ALA A 1 82 ? 13.459 1.334 -4.372 1.00 92.81 82 ALA A N 1
ATOM 583 C CA . ALA A 1 82 ? 13.761 0.540 -5.560 1.00 92.81 82 ALA A CA 1
ATOM 584 C C . ALA A 1 82 ? 12.882 0.941 -6.754 1.00 92.81 82 ALA A C 1
ATOM 586 O O . ALA A 1 82 ? 13.402 1.091 -7.859 1.00 92.81 82 ALA A O 1
ATOM 587 N N . VAL A 1 83 ? 11.587 1.185 -6.525 1.00 89.31 83 VAL A N 1
ATOM 588 C CA . VAL A 1 83 ? 10.653 1.702 -7.536 1.00 89.31 83 VAL A CA 1
ATOM 589 C C . VAL A 1 83 ? 11.133 3.048 -8.078 1.00 89.31 83 VAL A C 1
ATOM 591 O O . VAL A 1 83 ? 11.273 3.210 -9.288 1.00 89.31 83 VAL A O 1
ATOM 594 N N . ARG A 1 84 ? 11.443 4.009 -7.199 1.00 88.75 84 ARG A N 1
ATOM 595 C CA . ARG A 1 84 ? 11.902 5.345 -7.618 1.00 88.75 84 ARG A CA 1
ATOM 596 C C . ARG A 1 84 ? 13.193 5.281 -8.428 1.00 88.75 84 ARG A C 1
ATOM 598 O O . ARG A 1 84 ? 13.289 5.927 -9.468 1.00 88.75 84 ARG A O 1
ATOM 605 N N . LEU A 1 85 ? 14.158 4.479 -7.979 1.00 90.25 85 LEU A N 1
ATOM 606 C CA . LEU A 1 85 ? 15.430 4.307 -8.675 1.00 90.25 85 LEU A CA 1
ATOM 607 C C . LEU A 1 85 ? 15.239 3.641 -10.045 1.00 90.25 85 LEU A C 1
ATOM 609 O O . LEU A 1 85 ? 15.845 4.070 -11.024 1.00 90.25 85 LEU A O 1
ATOM 613 N N . ALA A 1 86 ? 14.390 2.614 -10.134 1.00 89.88 86 ALA A N 1
ATOM 614 C CA . ALA A 1 86 ? 14.087 1.951 -11.400 1.00 89.88 86 ALA A CA 1
ATOM 615 C C . ALA A 1 86 ? 13.410 2.909 -12.393 1.00 89.88 86 ALA A C 1
ATOM 617 O O . ALA A 1 86 ? 13.802 2.949 -13.560 1.00 89.88 86 ALA A O 1
ATOM 618 N N . ALA A 1 87 ? 12.467 3.733 -11.923 1.00 87.94 87 ALA A N 1
ATOM 619 C CA . ALA A 1 87 ? 11.832 4.764 -12.741 1.00 87.94 87 ALA A CA 1
ATOM 620 C C . ALA A 1 87 ? 12.856 5.793 -13.241 1.00 87.94 87 ALA A C 1
ATOM 622 O O . ALA A 1 87 ? 12.882 6.109 -14.429 1.00 87.94 87 ALA A O 1
ATOM 623 N N . GLU A 1 88 ? 13.755 6.265 -12.372 1.00 89.19 88 GLU A N 1
ATOM 624 C CA . GLU A 1 88 ? 14.812 7.208 -12.750 1.00 89.19 88 GLU A CA 1
ATOM 625 C C . GLU A 1 88 ? 15.754 6.618 -13.812 1.00 89.19 88 GLU A C 1
ATOM 627 O O . GLU A 1 88 ? 16.035 7.259 -14.827 1.00 89.19 88 GLU A O 1
ATOM 632 N N . VAL A 1 89 ? 16.190 5.368 -13.632 1.00 88.25 89 VAL A N 1
ATOM 633 C CA . VAL A 1 89 ? 17.030 4.659 -14.610 1.00 88.25 89 VAL A CA 1
ATOM 634 C C . VAL A 1 89 ? 16.300 4.472 -15.942 1.00 88.25 89 VAL A C 1
ATOM 636 O O . VAL A 1 89 ? 16.910 4.635 -17.002 1.00 88.25 89 VAL A O 1
ATOM 639 N N . ALA A 1 90 ? 15.007 4.140 -15.919 1.00 86.94 90 ALA A N 1
ATOM 640 C CA . ALA A 1 90 ? 14.199 4.013 -17.129 1.00 86.94 90 ALA A CA 1
ATOM 641 C C . ALA A 1 90 ? 14.100 5.353 -17.873 1.00 86.94 90 ALA A C 1
ATOM 643 O O . ALA A 1 90 ? 14.379 5.410 -19.072 1.00 86.94 90 ALA A O 1
ATOM 644 N N . MET A 1 91 ? 13.827 6.448 -17.158 1.00 84.88 91 MET A N 1
ATOM 645 C CA . MET A 1 91 ? 13.782 7.794 -17.738 1.00 84.88 91 MET A CA 1
ATOM 646 C C . MET A 1 91 ? 15.116 8.200 -18.376 1.00 84.88 91 MET A C 1
ATOM 648 O O . MET A 1 91 ? 15.125 8.717 -19.492 1.00 84.88 91 MET A O 1
ATOM 652 N N . GLN A 1 92 ? 16.241 7.935 -17.704 1.00 86.62 92 GLN A N 1
ATOM 653 C CA . GLN A 1 92 ? 17.577 8.227 -18.237 1.00 86.62 92 GLN A CA 1
ATOM 654 C C . GLN A 1 92 ? 17.871 7.435 -19.521 1.00 86.62 92 GLN A C 1
ATOM 656 O O . GLN A 1 92 ? 18.470 7.970 -20.456 1.00 86.62 92 GLN A O 1
ATOM 661 N N . LYS A 1 93 ? 17.432 6.171 -19.598 1.00 85.94 93 LYS A N 1
ATOM 662 C CA . LYS A 1 93 ? 17.578 5.339 -20.804 1.00 85.94 93 LYS A CA 1
ATOM 663 C C . LYS A 1 93 ? 16.738 5.854 -21.970 1.00 85.94 93 LYS A C 1
ATOM 665 O O . LYS A 1 93 ? 17.238 5.881 -23.093 1.00 85.94 93 LYS A O 1
ATOM 670 N N . GLU A 1 94 ? 15.494 6.258 -21.721 1.00 86.19 94 GLU A N 1
ATOM 671 C CA . GLU A 1 94 ? 14.618 6.834 -22.751 1.00 86.19 94 GLU A CA 1
ATOM 672 C C . GLU A 1 94 ? 15.187 8.151 -23.294 1.00 86.19 94 GLU A C 1
ATOM 674 O O . GLU A 1 94 ? 15.246 8.344 -24.510 1.00 86.19 94 GLU A O 1
ATOM 679 N N . GLU A 1 95 ? 15.697 9.008 -22.405 1.00 86.00 95 GLU A N 1
ATOM 680 C CA . GLU A 1 95 ? 16.352 10.266 -22.771 1.00 86.00 95 GLU A CA 1
ATOM 681 C C . GLU A 1 95 ? 17.607 10.023 -23.623 1.00 86.00 95 GLU A C 1
ATOM 683 O O . GLU A 1 95 ? 17.750 10.607 -24.698 1.00 86.00 95 GLU A O 1
ATOM 688 N N . ALA A 1 96 ? 18.471 9.087 -23.215 1.00 87.12 96 ALA A N 1
ATOM 689 C CA . ALA A 1 96 ? 19.643 8.688 -23.995 1.00 87.12 96 ALA A CA 1
ATOM 690 C C . ALA A 1 96 ? 19.278 8.065 -25.358 1.00 87.12 96 ALA A C 1
ATOM 692 O O . ALA A 1 96 ? 20.049 8.165 -26.313 1.00 87.12 96 ALA A O 1
ATOM 693 N N . ALA A 1 97 ? 18.105 7.435 -25.461 1.00 87.44 97 ALA A N 1
ATOM 694 C CA . ALA A 1 97 ? 17.578 6.863 -26.697 1.00 87.44 97 ALA A CA 1
ATOM 695 C C . ALA A 1 97 ? 16.809 7.875 -27.571 1.00 87.44 97 ALA A C 1
ATOM 697 O O . ALA A 1 97 ? 16.330 7.500 -28.643 1.00 87.44 97 ALA A O 1
ATOM 698 N N . GLY A 1 98 ? 16.667 9.134 -27.137 1.00 86.12 98 GLY A N 1
ATOM 699 C CA . GLY A 1 98 ? 15.914 10.167 -27.855 1.00 86.12 98 GLY A CA 1
ATOM 700 C C . GLY A 1 98 ? 14.404 9.910 -27.918 1.00 86.12 98 GLY A C 1
ATOM 701 O O . GLY A 1 98 ? 13.730 10.429 -28.810 1.00 86.12 98 GLY A O 1
ATOM 702 N N . ARG A 1 99 ? 13.867 9.087 -27.010 1.00 79.38 99 ARG A N 1
ATOM 703 C CA . ARG A 1 99 ? 12.438 8.770 -26.920 1.00 79.38 99 ARG A CA 1
ATOM 704 C C . ARG A 1 99 ? 11.738 9.695 -25.915 1.00 79.38 99 ARG A C 1
ATOM 706 O O . ARG A 1 99 ? 12.379 10.204 -24.994 1.00 79.38 99 ARG A O 1
ATOM 713 N N . PRO A 1 100 ? 10.431 9.963 -26.088 1.00 73.06 100 PRO A N 1
ATOM 714 C CA . PRO A 1 100 ? 9.673 10.740 -25.116 1.00 73.06 100 PRO A CA 1
ATOM 715 C C . PRO A 1 100 ? 9.696 10.052 -23.747 1.00 73.06 100 PRO A C 1
ATOM 717 O O .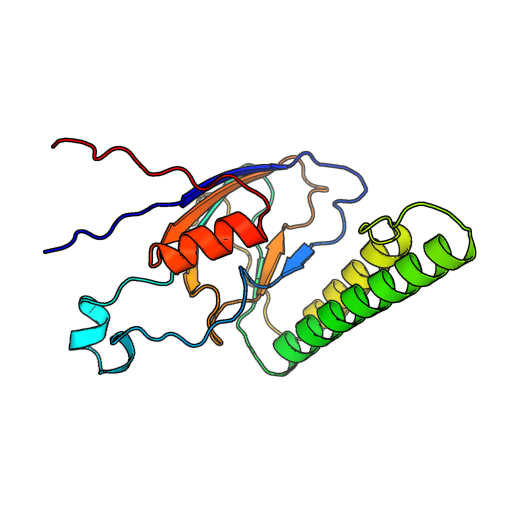 PRO A 1 100 ? 9.626 8.829 -23.662 1.00 73.06 100 PRO A O 1
ATOM 720 N N . ARG A 1 101 ? 9.780 10.852 -22.677 1.00 65.69 101 ARG A N 1
ATOM 721 C CA . ARG A 1 101 ? 9.782 10.351 -21.298 1.00 65.69 101 ARG A CA 1
ATOM 722 C C . ARG A 1 101 ? 8.532 9.510 -21.045 1.00 65.69 101 ARG A C 1
ATOM 724 O O . ARG A 1 101 ? 7.429 10.049 -20.979 1.00 65.69 101 ARG A O 1
ATOM 731 N N . ALA A 1 102 ? 8.719 8.207 -20.880 1.00 61.53 102 ALA A N 1
ATOM 732 C CA . ALA A 1 102 ? 7.711 7.327 -20.319 1.00 61.53 102 ALA A CA 1
ATOM 733 C C . ALA A 1 102 ? 7.892 7.300 -18.796 1.00 61.53 102 ALA A C 1
ATOM 735 O O . ALA A 1 102 ? 8.978 7.009 -18.303 1.00 61.53 102 ALA A O 1
ATOM 736 N N . TRP A 1 103 ? 6.827 7.614 -18.059 1.00 59.97 103 TRP A N 1
ATOM 737 C CA . TRP A 1 103 ? 6.791 7.540 -16.591 1.00 59.97 103 TRP A CA 1
ATOM 738 C C . TRP A 1 103 ? 6.517 6.120 -16.070 1.00 59.97 103 TRP A C 1
ATOM 740 O O . TRP A 1 103 ? 6.373 5.920 -14.868 1.00 59.97 103 TRP A O 1
ATOM 750 N N . LEU A 1 104 ? 6.415 5.139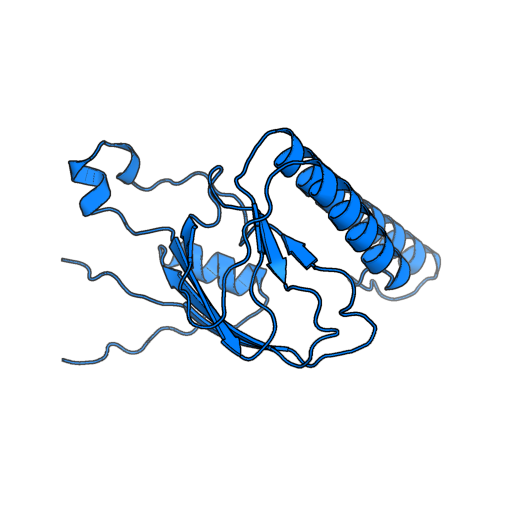 -16.969 1.00 65.62 104 LEU A N 1
ATOM 751 C CA . LEU A 1 104 ? 6.115 3.755 -16.628 1.00 65.62 104 LEU A CA 1
ATOM 752 C C . LEU A 1 104 ? 7.404 3.004 -16.299 1.00 65.62 104 LEU A C 1
ATOM 754 O O . LEU A 1 104 ? 8.387 3.073 -17.041 1.00 65.62 104 LEU A O 1
ATOM 758 N N . LEU A 1 105 ? 7.374 2.263 -15.194 1.00 71.69 105 LEU A N 1
ATOM 759 C CA . LEU A 1 105 ? 8.399 1.275 -14.891 1.00 71.69 105 LEU A CA 1
ATOM 760 C C . LEU A 1 105 ? 8.390 0.191 -15.974 1.00 71.69 105 LEU A C 1
ATOM 762 O O . LEU A 1 105 ? 7.311 -0.215 -16.412 1.00 71.69 105 LEU A O 1
ATOM 766 N N . PRO A 1 106 ? 9.560 -0.314 -16.395 1.00 78.50 106 PRO A N 1
ATOM 767 C CA . PRO A 1 106 ? 9.614 -1.550 -17.162 1.00 78.50 106 PRO A CA 1
ATOM 768 C C . PRO A 1 106 ? 8.893 -2.667 -16.393 1.00 78.50 106 PRO A C 1
ATOM 770 O O . PRO A 1 106 ? 9.168 -2.855 -15.207 1.00 78.50 106 PRO A O 1
ATOM 773 N N . GLU A 1 107 ? 8.002 -3.410 -17.059 1.00 77.31 107 GLU A N 1
ATOM 774 C CA . GLU A 1 107 ? 7.180 -4.460 -16.424 1.00 77.31 107 GLU A CA 1
ATOM 775 C C . GLU A 1 107 ? 8.040 -5.462 -15.631 1.00 77.31 107 GLU A C 1
ATOM 777 O O . GLU A 1 107 ? 7.724 -5.788 -14.487 1.00 77.31 107 GLU A O 1
ATOM 782 N N . ASP A 1 108 ? 9.191 -5.860 -16.185 1.00 83.25 108 ASP A N 1
ATOM 783 C CA . ASP A 1 108 ? 10.141 -6.770 -15.534 1.00 83.25 108 ASP A CA 1
ATOM 784 C C . ASP A 1 108 ? 10.708 -6.217 -14.211 1.00 83.25 108 ASP A C 1
ATOM 786 O O . ASP A 1 108 ? 10.949 -6.971 -13.263 1.00 83.25 108 ASP A O 1
ATOM 790 N N . ASP A 1 109 ? 10.949 -4.903 -14.134 1.00 86.62 109 ASP A N 1
ATOM 791 C CA . ASP A 1 109 ? 11.459 -4.265 -12.918 1.00 86.62 109 ASP A CA 1
ATOM 792 C C . ASP A 1 109 ? 10.354 -4.170 -11.856 1.00 86.62 109 ASP A C 1
ATOM 794 O O . ASP A 1 109 ? 10.620 -4.474 -10.689 1.00 86.62 109 ASP A O 1
ATOM 798 N N . GLU A 1 110 ? 9.122 -3.816 -12.242 1.00 85.25 110 GLU A N 1
ATOM 799 C CA . GLU A 1 110 ? 7.969 -3.789 -11.328 1.00 85.25 110 GLU A CA 1
ATOM 800 C C . GLU A 1 110 ? 7.699 -5.181 -10.739 1.00 85.25 110 GLU A C 1
ATOM 802 O O . GLU A 1 110 ? 7.595 -5.333 -9.517 1.00 85.25 110 GLU A O 1
ATOM 807 N N . ASP A 1 111 ? 7.663 -6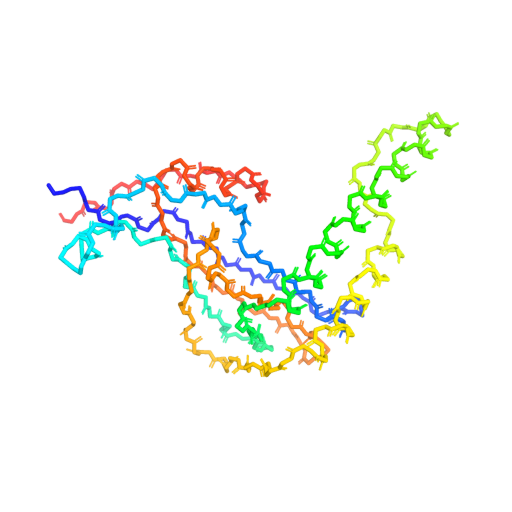.213 -11.583 1.00 87.50 111 ASP A N 1
ATOM 808 C CA . ASP A 1 111 ? 7.425 -7.591 -11.155 1.00 87.50 111 ASP A CA 1
ATOM 809 C C . ASP A 1 111 ? 8.522 -8.107 -10.226 1.00 87.50 111 ASP A C 1
ATOM 811 O O . ASP A 1 111 ? 8.222 -8.722 -9.194 1.00 87.50 111 ASP A O 1
ATOM 815 N N . ARG A 1 112 ? 9.792 -7.812 -10.534 1.00 90.88 112 ARG A N 1
ATOM 816 C CA . ARG A 1 112 ? 10.918 -8.175 -9.666 1.00 90.88 112 ARG A CA 1
ATOM 817 C C . ARG A 1 112 ? 10.814 -7.490 -8.307 1.00 90.88 112 ARG A C 1
ATOM 819 O O . ARG A 1 112 ? 10.937 -8.164 -7.286 1.00 90.88 112 ARG A O 1
ATOM 826 N N . ILE A 1 113 ? 10.577 -6.177 -8.281 1.00 93.00 113 ILE A N 1
ATOM 827 C CA . ILE A 1 113 ? 10.481 -5.412 -7.029 1.00 93.00 113 ILE A CA 1
ATOM 828 C C . ILE A 1 113 ? 9.309 -5.924 -6.184 1.00 93.00 113 ILE A C 1
ATOM 830 O O . ILE A 1 113 ? 9.463 -6.162 -4.984 1.00 93.00 113 ILE A O 1
ATOM 834 N N . ARG A 1 114 ? 8.159 -6.186 -6.812 1.00 90.75 114 ARG A N 1
ATOM 835 C CA . ARG A 1 114 ? 6.978 -6.742 -6.142 1.00 90.75 114 ARG A CA 1
ATOM 836 C C . ARG A 1 114 ? 7.244 -8.133 -5.562 1.00 90.75 114 ARG A C 1
ATOM 838 O O . ARG A 1 114 ? 6.867 -8.402 -4.419 1.00 90.75 114 ARG A O 1
ATOM 845 N N . ALA A 1 115 ? 7.909 -9.012 -6.312 1.00 91.88 115 ALA A N 1
ATOM 846 C CA . ALA A 1 115 ? 8.288 -10.340 -5.834 1.00 91.88 115 ALA A CA 1
ATOM 847 C C . ALA A 1 115 ? 9.283 -10.269 -4.664 1.00 91.88 115 ALA A C 1
ATOM 849 O O . ALA A 1 115 ? 9.145 -11.008 -3.686 1.00 91.88 115 ALA A O 1
ATOM 850 N N . ASP A 1 116 ? 10.255 -9.360 -4.726 1.00 94.12 116 ASP A N 1
ATOM 851 C CA . ASP A 1 116 ? 11.220 -9.130 -3.650 1.00 94.12 116 ASP A CA 1
ATOM 852 C C . ASP A 1 116 ? 10.544 -8.624 -2.376 1.00 94.12 116 ASP A C 1
ATOM 854 O O . ASP A 1 116 ? 10.828 -9.140 -1.291 1.00 94.12 116 ASP A O 1
ATOM 858 N N . LEU A 1 117 ? 9.612 -7.676 -2.499 1.00 94.56 117 LEU A N 1
ATOM 859 C CA . LEU A 1 117 ? 8.832 -7.174 -1.372 1.00 94.56 117 LEU A CA 1
ATOM 860 C C . LEU A 1 117 ? 7.977 -8.283 -0.746 1.00 94.56 117 LEU A C 1
ATOM 862 O O . LEU A 1 117 ? 8.011 -8.472 0.470 1.00 94.56 117 LEU A O 1
ATOM 866 N N . ALA A 1 118 ? 7.257 -9.060 -1.559 1.00 92.69 118 ALA A N 1
ATOM 867 C CA . ALA A 1 118 ? 6.436 -10.165 -1.066 1.00 92.69 118 ALA A CA 1
ATOM 868 C C . ALA A 1 118 ? 7.272 -11.210 -0.303 1.00 92.69 118 ALA A C 1
ATOM 870 O O . ALA A 1 118 ? 6.843 -11.694 0.747 1.00 92.69 118 ALA A O 1
ATOM 871 N N . ARG A 1 119 ? 8.484 -11.524 -0.789 1.00 93.00 119 ARG A N 1
ATOM 872 C CA . ARG A 1 119 ? 9.422 -12.427 -0.099 1.00 93.00 119 ARG A CA 1
ATOM 873 C C . ARG A 1 119 ? 9.915 -11.860 1.227 1.00 93.00 119 ARG A C 1
ATOM 875 O O . ARG A 1 119 ? 9.989 -12.606 2.199 1.00 93.00 119 ARG A O 1
ATOM 882 N N . GLN A 1 120 ? 10.240 -10.569 1.278 1.00 94.06 120 GLN A N 1
ATOM 883 C CA . GLN A 1 120 ? 10.664 -9.916 2.518 1.00 94.06 120 GLN A CA 1
ATOM 884 C C . GLN A 1 120 ? 9.537 -9.930 3.555 1.00 94.06 120 GLN A C 1
ATOM 886 O O . GLN A 1 120 ? 9.738 -10.413 4.668 1.00 94.06 120 GLN A O 1
ATOM 891 N N . LEU A 1 121 ? 8.332 -9.502 3.168 1.00 93.31 121 LEU A N 1
ATOM 892 C CA . LEU A 1 121 ? 7.176 -9.432 4.066 1.00 93.31 121 LEU A CA 1
ATOM 893 C C . LEU A 1 121 ? 6.707 -10.803 4.564 1.00 93.31 121 LEU A C 1
ATOM 895 O O . LEU A 1 121 ? 6.218 -10.905 5.687 1.00 93.31 121 LEU A O 1
ATOM 899 N N . ALA A 1 122 ? 6.904 -11.875 3.791 1.00 90.56 122 ALA A N 1
ATOM 900 C CA . ALA A 1 122 ? 6.659 -13.239 4.263 1.00 90.56 122 ALA A CA 1
ATOM 901 C C . ALA A 1 122 ? 7.510 -13.620 5.493 1.00 90.56 122 ALA A C 1
ATOM 903 O O . ALA A 1 122 ? 7.130 -14.525 6.233 1.00 90.56 122 ALA A O 1
ATOM 904 N N . GLY A 1 123 ? 8.636 -12.933 5.728 1.00 88.62 123 GLY A N 1
ATOM 905 C CA . GLY A 1 123 ? 9.510 -13.133 6.887 1.00 88.62 123 GLY A CA 1
ATOM 906 C C . GLY A 1 123 ? 9.363 -12.101 8.014 1.00 88.62 123 GLY A C 1
ATOM 907 O O . GLY A 1 123 ? 10.045 -12.245 9.025 1.00 88.62 123 GLY A O 1
ATOM 908 N N . CYS A 1 124 ? 8.523 -11.068 7.866 1.00 86.44 124 CYS A N 1
ATOM 909 C CA . CYS A 1 124 ? 8.483 -9.924 8.792 1.00 86.44 124 CYS A CA 1
ATOM 910 C C . CYS A 1 124 ? 7.445 -10.027 9.923 1.00 86.44 124 CYS A C 1
ATOM 912 O O . CYS A 1 124 ? 7.466 -9.195 10.828 1.00 86.44 124 CYS A O 1
ATOM 914 N N . GLY A 1 125 ? 6.533 -11.005 9.899 1.00 79.00 125 GLY A N 1
ATOM 915 C CA . GLY A 1 125 ? 5.535 -11.165 10.958 1.00 79.00 125 GLY A CA 1
ATOM 916 C C . GLY A 1 125 ? 4.267 -11.892 10.525 1.00 79.00 125 GLY A C 1
ATOM 917 O O . GLY A 1 125 ? 4.212 -12.513 9.463 1.00 79.00 125 GLY A O 1
ATOM 918 N N . GLU A 1 126 ? 3.243 -11.813 11.373 1.00 89.38 126 GLU A N 1
ATOM 919 C CA . GLU A 1 126 ? 1.936 -12.408 11.111 1.00 89.38 126 GLU A CA 1
ATOM 920 C C . GLU A 1 126 ? 1.196 -11.643 10.006 1.00 89.38 126 GLU A C 1
ATOM 922 O O . GLU A 1 126 ? 1.028 -10.424 10.065 1.00 89.38 126 GLU A O 1
ATOM 927 N N . GLN A 1 127 ? 0.738 -12.383 8.997 1.00 90.81 127 GLN A N 1
ATOM 928 C CA . GLN A 1 127 ? -0.173 -11.880 7.976 1.00 90.81 127 GLN A CA 1
ATOM 929 C C . GLN A 1 127 ? -1.588 -12.314 8.333 1.00 90.81 127 GLN A C 1
ATOM 931 O O . GLN A 1 127 ? -1.908 -13.502 8.281 1.00 90.81 127 GLN A O 1
ATOM 936 N N . VAL A 1 128 ? -2.444 -11.349 8.646 1.00 90.69 128 VAL A N 1
ATOM 937 C CA . VAL A 1 128 ? -3.847 -11.618 8.950 1.00 90.69 128 VAL A CA 1
ATOM 938 C C . VAL A 1 128 ? -4.642 -11.587 7.649 1.00 90.69 128 VAL A C 1
ATOM 940 O O . VAL A 1 128 ? -4.648 -10.586 6.931 1.00 90.69 128 VAL A O 1
ATOM 943 N N . GLY A 1 129 ? -5.294 -12.702 7.323 1.00 90.44 129 GLY A N 1
ATOM 944 C CA . GLY A 1 129 ? -6.243 -12.782 6.216 1.00 90.44 129 GLY A CA 1
ATOM 945 C C . GLY A 1 129 ? -7.600 -12.209 6.617 1.00 90.44 129 GLY A C 1
ATOM 946 O O . GLY A 1 129 ? -8.107 -12.513 7.694 1.00 90.44 129 GLY A O 1
ATOM 947 N N . VAL A 1 130 ? -8.179 -11.381 5.751 1.00 90.81 130 VAL A N 1
ATOM 948 C CA . VAL A 1 130 ? -9.528 -10.829 5.916 1.00 90.81 130 VAL A CA 1
ATOM 949 C C . VAL A 1 130 ? -10.475 -11.616 5.029 1.00 90.81 130 VAL A C 1
ATOM 951 O O . VAL A 1 130 ? -10.334 -11.594 3.806 1.00 90.81 130 VAL A O 1
ATOM 954 N N . GLU A 1 131 ? -11.452 -12.285 5.628 1.00 90.62 131 GLU A N 1
ATOM 955 C CA . GLU A 1 131 ? -12.415 -13.086 4.878 1.00 90.62 131 GLU A CA 1
ATOM 956 C C . GLU A 1 131 ? -13.387 -12.201 4.078 1.00 90.62 131 GLU A C 1
ATOM 958 O O . GLU A 1 131 ? -13.705 -11.079 4.498 1.00 90.62 131 GLU A O 1
ATOM 963 N N . PRO A 1 132 ? -13.905 -12.679 2.930 1.00 90.31 132 PRO A N 1
ATOM 964 C CA . PRO A 1 132 ? -14.936 -11.965 2.191 1.00 90.31 132 PRO A CA 1
ATOM 965 C C . PRO A 1 132 ? -16.130 -11.583 3.080 1.00 90.31 132 PRO A C 1
ATOM 967 O O . PRO A 1 132 ? -16.619 -12.377 3.882 1.00 90.31 132 PRO A O 1
ATOM 970 N N . GLY A 1 133 ? -16.595 -10.340 2.946 1.00 91.38 133 GLY A N 1
ATOM 971 C CA . GLY A 1 133 ? -17.658 -9.762 3.773 1.00 91.38 133 GLY A CA 1
ATOM 972 C C . GLY A 1 133 ? -17.205 -9.172 5.115 1.00 91.38 133 GLY A C 1
ATOM 973 O O . GLY A 1 133 ? -17.962 -8.400 5.706 1.00 91.38 133 GLY A O 1
ATOM 974 N N . GLN A 1 134 ? -15.983 -9.446 5.587 1.00 94.00 134 GLN A N 1
ATOM 975 C CA . GLN A 1 134 ? -15.433 -8.748 6.751 1.00 94.00 134 GLN A CA 1
ATOM 976 C C . GLN A 1 134 ? -14.987 -7.334 6.369 1.00 94.00 134 GLN A C 1
ATOM 978 O O . GLN A 1 134 ? -14.294 -7.119 5.372 1.00 94.00 134 GLN A O 1
ATOM 983 N N . VAL A 1 135 ? -15.380 -6.360 7.189 1.00 92.69 135 VAL A N 1
ATOM 984 C CA . VAL A 1 135 ? -14.949 -4.968 7.041 1.00 92.69 135 VAL A CA 1
ATOM 985 C C . VAL A 1 135 ? -13.715 -4.747 7.902 1.00 92.69 135 VAL A C 1
ATOM 987 O O . VAL A 1 135 ? -13.776 -4.888 9.123 1.00 92.69 135 VAL A O 1
ATOM 990 N N . ILE A 1 136 ? -12.613 -4.345 7.274 1.00 90.94 136 ILE A N 1
ATOM 991 C CA . ILE A 1 136 ? -11.452 -3.811 7.985 1.00 90.94 136 ILE A CA 1
ATOM 992 C C . ILE A 1 136 ? -11.546 -2.296 8.073 1.00 90.94 136 ILE A C 1
ATOM 994 O O . ILE A 1 136 ? -11.915 -1.627 7.108 1.00 90.94 136 ILE A O 1
ATOM 998 N N . ARG A 1 137 ? -11.185 -1.769 9.242 1.00 89.75 137 ARG A N 1
ATOM 999 C CA . ARG A 1 137 ? -10.972 -0.345 9.485 1.00 89.75 137 ARG A CA 1
ATOM 1000 C C . ARG A 1 137 ? -9.513 -0.151 9.847 1.00 89.75 137 ARG A C 1
ATOM 1002 O O . ARG A 1 137 ? -9.039 -0.778 10.791 1.00 89.75 137 ARG A O 1
ATOM 1009 N N . PHE A 1 138 ? -8.848 0.758 9.158 1.00 86.88 138 PHE A N 1
ATOM 1010 C CA . PHE A 1 138 ? -7.498 1.168 9.510 1.00 86.88 138 PHE A CA 1
ATOM 1011 C C . PHE A 1 138 ? -7.302 2.665 9.308 1.00 86.88 138 PHE A C 1
ATOM 1013 O O . PHE A 1 138 ? -8.046 3.303 8.556 1.00 86.88 138 PHE A O 1
ATOM 1020 N N . THR A 1 139 ? -6.341 3.227 10.033 1.00 85.06 139 THR A N 1
ATOM 1021 C CA . THR A 1 139 ? -5.853 4.584 9.796 1.00 85.06 139 THR A CA 1
ATOM 1022 C C . THR A 1 139 ? -5.123 4.623 8.459 1.00 85.06 139 THR A C 1
ATOM 1024 O O . THR A 1 139 ? -4.469 3.654 8.090 1.00 85.06 139 THR A O 1
ATOM 1027 N N . TRP A 1 140 ? -5.264 5.704 7.697 1.00 83.38 140 TRP A N 1
ATOM 1028 C CA . TRP A 1 140 ? -4.551 5.870 6.426 1.00 83.38 140 TRP A CA 1
ATOM 1029 C C . TRP A 1 140 ? -3.672 7.119 6.478 1.00 83.38 140 TRP A C 1
ATOM 1031 O O . TRP A 1 140 ? -3.987 8.069 7.194 1.00 83.38 140 TRP A O 1
ATOM 1041 N N . GLY A 1 141 ? -2.539 7.079 5.772 1.00 76.56 141 GLY A N 1
ATOM 1042 C CA . GLY A 1 141 ? -1.533 8.144 5.795 1.00 76.56 141 GLY A CA 1
ATOM 1043 C C . GLY A 1 141 ? -0.919 8.455 7.170 1.00 76.56 141 GLY A C 1
ATOM 1044 O O . GLY A 1 141 ? -0.331 9.517 7.328 1.00 76.56 141 GLY A O 1
ATOM 1045 N N . GLN A 1 142 ? -1.052 7.570 8.162 1.00 77.94 142 GLN A N 1
ATOM 1046 C CA . GLN A 1 142 ? -0.480 7.708 9.510 1.00 77.94 142 GLN A CA 1
ATOM 1047 C C . GLN A 1 142 ? 0.523 6.587 9.791 1.00 77.94 142 GLN A C 1
ATOM 1049 O O . GLN A 1 142 ? 0.423 5.521 9.190 1.00 77.94 142 GLN A O 1
ATOM 1054 N N . ASP A 1 143 ? 1.450 6.797 10.731 1.00 77.69 143 ASP A N 1
ATOM 1055 C CA . ASP A 1 143 ? 2.505 5.826 11.083 1.00 77.69 143 ASP A CA 1
ATOM 1056 C C . ASP A 1 143 ? 1.961 4.476 11.584 1.00 77.69 143 ASP A C 1
ATOM 1058 O O . ASP A 1 143 ? 2.645 3.458 11.514 1.00 77.69 143 ASP A O 1
ATOM 1062 N N . ASP A 1 144 ? 0.721 4.450 12.077 1.00 80.00 144 ASP A N 1
ATOM 1063 C CA . ASP A 1 144 ? 0.028 3.235 12.507 1.00 80.00 144 ASP A CA 1
ATOM 1064 C C . ASP A 1 144 ? -0.784 2.554 11.381 1.00 80.00 144 ASP A C 1
ATOM 1066 O O . ASP A 1 144 ? -1.452 1.543 11.621 1.00 80.00 144 ASP A O 1
ATOM 1070 N N . SER A 1 145 ? -0.714 3.077 10.151 1.00 85.06 145 SER A N 1
ATOM 1071 C CA . SER A 1 145 ? -1.383 2.521 8.973 1.00 85.06 145 SER A CA 1
ATOM 1072 C C . SER A 1 145 ? -0.803 1.149 8.615 1.00 85.06 145 SER A C 1
ATOM 1074 O O . SER A 1 145 ? 0.408 1.014 8.411 1.00 85.06 145 SER A O 1
ATOM 1076 N N . PRO A 1 146 ? -1.637 0.104 8.489 1.00 89.94 146 PRO A N 1
ATOM 1077 C CA . PRO A 1 146 ? -1.165 -1.227 8.174 1.00 89.94 146 PRO A CA 1
ATOM 1078 C C . PRO A 1 146 ? -0.673 -1.314 6.732 1.00 89.94 146 PRO A C 1
ATOM 1080 O O . PRO A 1 146 ? -1.190 -0.678 5.806 1.00 89.94 146 PRO A O 1
ATOM 1083 N N . VAL A 1 147 ? 0.272 -2.222 6.528 1.00 91.50 147 VAL A N 1
ATOM 1084 C CA . VAL A 1 147 ? 0.615 -2.700 5.192 1.00 91.50 147 VAL A CA 1
ATOM 1085 C C . VAL A 1 147 ? -0.442 -3.710 4.774 1.00 91.50 147 VAL A C 1
ATOM 1087 O O . VAL A 1 147 ? -0.754 -4.642 5.519 1.00 91.50 147 VAL A O 1
ATOM 1090 N N . HIS A 1 148 ? -1.012 -3.535 3.587 1.00 91.38 148 HIS A N 1
ATOM 1091 C CA . HIS A 1 148 ? -2.072 -4.410 3.102 1.00 91.38 148 HIS A CA 1
ATOM 1092 C C . HIS A 1 148 ? -1.882 -4.787 1.638 1.00 91.38 148 HIS A C 1
ATOM 1094 O O . HIS A 1 148 ? -1.187 -4.106 0.881 1.00 91.38 148 HIS A O 1
ATOM 1100 N N . SER A 1 149 ? -2.464 -5.923 1.253 1.00 90.31 149 SER A N 1
ATOM 1101 C CA . SER A 1 149 ? -2.295 -6.481 -0.082 1.00 90.31 149 SER A CA 1
ATOM 1102 C C . SER A 1 149 ? -3.526 -6.327 -0.967 1.00 90.31 149 SER A C 1
ATOM 1104 O O . SER A 1 149 ? -4.671 -6.535 -0.555 1.00 90.31 149 SER A O 1
ATOM 1106 N N . GLU A 1 150 ? -3.277 -6.058 -2.246 1.00 87.88 150 GLU A N 1
ATOM 1107 C CA . GLU A 1 150 ? -4.080 -6.693 -3.286 1.00 87.88 150 GLU A CA 1
ATOM 1108 C C . GLU A 1 150 ? -3.602 -8.155 -3.383 1.00 87.88 150 GLU A C 1
ATOM 1110 O O . GLU A 1 150 ? -2.414 -8.381 -3.638 1.00 87.88 150 GLU A O 1
ATOM 1115 N N . PRO A 1 151 ? -4.463 -9.138 -3.070 1.00 84.94 151 PRO A N 1
ATOM 1116 C CA . PRO A 1 151 ? -4.059 -10.530 -2.906 1.00 84.94 151 PRO A CA 1
ATOM 1117 C C . PRO A 1 151 ? -3.708 -11.189 -4.240 1.00 84.94 151 PRO A C 1
ATOM 1119 O O . PRO A 1 151 ? -4.015 -10.663 -5.306 1.00 84.94 151 PRO A O 1
ATOM 1122 N N . ASP A 1 152 ? -3.114 -12.379 -4.152 1.00 85.56 152 ASP A N 1
ATOM 1123 C CA . ASP A 1 152 ? -2.997 -13.290 -5.291 1.00 85.56 152 ASP A CA 1
ATOM 1124 C C . ASP A 1 152 ? -4.398 -13.595 -5.861 1.00 85.56 152 ASP A C 1
ATOM 1126 O O . ASP A 1 152 ? -5.288 -14.041 -5.129 1.00 85.56 152 ASP A O 1
ATOM 1130 N N . LEU A 1 153 ? -4.594 -13.326 -7.157 1.00 83.69 153 LEU A N 1
ATOM 1131 C CA . LEU A 1 153 ? -5.862 -13.522 -7.875 1.00 83.69 153 LEU A CA 1
ATOM 1132 C C . LEU A 1 153 ? -5.896 -14.802 -8.718 1.00 83.69 153 LEU A C 1
ATOM 1134 O O . LEU A 1 153 ? -6.789 -14.968 -9.549 1.00 83.69 153 LEU A O 1
ATOM 1138 N N . SER A 1 154 ? -4.962 -15.731 -8.517 1.00 81.31 154 SER A N 1
ATOM 1139 C CA . SER A 1 154 ? -4.986 -17.057 -9.151 1.00 81.31 154 SER A CA 1
ATOM 1140 C C . SER A 1 154 ? -6.285 -17.826 -8.866 1.00 81.31 154 SER A C 1
ATOM 1142 O O . SER A 1 154 ? -6.707 -18.648 -9.678 1.00 81.31 154 SER A O 1
ATOM 1144 N N . GLY A 1 155 ? -6.955 -17.517 -7.750 1.00 75.31 155 GLY A N 1
ATOM 1145 C CA . GLY A 1 155 ? -8.251 -18.078 -7.356 1.00 75.31 155 GLY A CA 1
ATOM 1146 C C . GLY A 1 155 ? -9.484 -17.453 -8.024 1.00 75.31 155 GLY A C 1
ATOM 1147 O O . GLY A 1 155 ? -10.593 -17.917 -7.762 1.00 75.31 155 GLY A O 1
ATOM 1148 N N . GLY A 1 156 ? -9.324 -16.422 -8.862 1.00 85.12 156 GLY A N 1
ATOM 1149 C CA . GLY A 1 156 ? -10.412 -15.785 -9.610 1.00 85.12 156 GLY A CA 1
ATOM 1150 C C . GLY A 1 156 ? -10.517 -14.271 -9.420 1.00 85.12 156 GLY A C 1
ATOM 1151 O O . GLY A 1 156 ? -9.702 -13.637 -8.750 1.00 85.12 156 GLY A O 1
ATOM 1152 N N . ASP A 1 157 ? -11.533 -13.688 -10.054 1.00 89.88 157 ASP A N 1
ATOM 1153 C CA . ASP A 1 157 ? -11.781 -12.244 -10.048 1.00 89.88 157 ASP A CA 1
ATOM 1154 C C . ASP A 1 157 ? -12.152 -11.727 -8.652 1.00 89.88 157 ASP A C 1
ATOM 1156 O O . ASP A 1 157 ? -12.666 -12.460 -7.802 1.00 89.88 157 ASP A O 1
ATOM 1160 N N . ARG A 1 158 ? -11.920 -10.430 -8.425 1.00 91.00 158 ARG A N 1
ATOM 1161 C CA . ARG A 1 158 ? -12.117 -9.781 -7.129 1.00 91.00 158 ARG A CA 1
ATOM 1162 C C . ARG A 1 158 ? -12.958 -8.520 -7.244 1.00 91.00 158 ARG A C 1
ATOM 1164 O O . ARG A 1 158 ? -12.701 -7.660 -8.087 1.00 91.00 158 ARG A O 1
ATOM 1171 N N . ILE A 1 159 ? -13.917 -8.386 -6.330 1.00 92.12 159 ILE A N 1
ATOM 1172 C CA . ILE A 1 159 ? -14.678 -7.154 -6.111 1.00 92.12 159 ILE A CA 1
ATOM 1173 C C . ILE A 1 159 ? -14.292 -6.612 -4.740 1.00 92.12 159 ILE A C 1
ATOM 1175 O O . ILE A 1 159 ? -14.577 -7.230 -3.712 1.00 92.12 159 ILE A O 1
ATOM 1179 N N . PHE A 1 160 ? -13.651 -5.449 -4.727 1.00 92.06 160 PHE A N 1
ATOM 1180 C CA . PHE A 1 160 ? -13.198 -4.778 -3.516 1.00 92.06 160 PHE A CA 1
ATOM 1181 C C . PHE A 1 160 ? -13.838 -3.399 -3.413 1.00 92.06 160 PHE A C 1
ATOM 1183 O O . PHE A 1 160 ? -13.846 -2.636 -4.376 1.00 92.06 160 PHE A O 1
ATOM 1190 N N . MET A 1 161 ? -14.360 -3.068 -2.238 1.00 92.56 161 MET A N 1
ATOM 1191 C CA . MET A 1 161 ? -14.937 -1.760 -1.960 1.00 92.56 161 MET A CA 1
ATOM 1192 C C . MET A 1 161 ? -14.172 -1.102 -0.822 1.00 92.56 161 MET A C 1
ATOM 1194 O O . MET A 1 161 ? -13.871 -1.748 0.185 1.00 92.56 161 MET A O 1
ATOM 1198 N N . SER A 1 162 ? -13.912 0.195 -0.954 1.00 90.62 162 SER A N 1
ATOM 1199 C CA . SER A 1 162 ? -13.393 0.998 0.143 1.00 90.62 162 SER A CA 1
ATOM 1200 C C . SER A 1 162 ? -14.053 2.362 0.248 1.00 90.62 162 SER A C 1
ATOM 1202 O O . SER A 1 162 ? -14.484 2.940 -0.748 1.00 90.62 162 SER A O 1
ATOM 1204 N N . VAL A 1 163 ? -14.098 2.881 1.469 1.00 88.69 163 VAL A N 1
ATOM 1205 C CA . VAL A 1 163 ? -14.602 4.214 1.793 1.00 88.69 163 VAL A CA 1
ATOM 1206 C C . VAL A 1 163 ? -13.548 4.928 2.622 1.00 88.69 163 VAL A C 1
ATOM 1208 O O . VAL A 1 163 ? -13.115 4.392 3.647 1.00 88.69 163 VAL A O 1
ATOM 1211 N N . LEU A 1 164 ? -13.137 6.113 2.175 1.00 86.81 164 LEU A N 1
ATOM 1212 C CA . LEU A 1 164 ? -12.179 6.950 2.888 1.00 86.81 164 LEU A CA 1
ATOM 1213 C C . LEU A 1 164 ? -12.913 8.068 3.627 1.00 86.81 164 LEU A C 1
ATOM 1215 O O . LEU A 1 164 ? -13.842 8.699 3.112 1.00 86.81 164 LEU A O 1
ATOM 1219 N N . PHE A 1 165 ? -12.463 8.299 4.852 1.00 84.56 165 PHE A N 1
ATOM 1220 C CA . PHE A 1 165 ? -12.855 9.417 5.688 1.00 84.56 165 PHE A CA 1
ATOM 1221 C C . PHE A 1 165 ? -11.613 10.253 5.983 1.00 84.56 165 PHE A C 1
ATOM 1223 O O . PHE A 1 165 ? -10.547 9.707 6.274 1.00 84.56 165 PHE A O 1
ATOM 1230 N N . GLY A 1 166 ? -11.767 11.566 5.885 1.00 80.88 166 GLY A N 1
ATOM 1231 C CA . GLY A 1 166 ? -10.697 12.538 6.050 1.00 80.88 166 GLY A CA 1
ATOM 1232 C C . GLY A 1 166 ? -11.230 13.953 5.870 1.00 80.88 166 GLY A C 1
ATOM 1233 O O . GLY A 1 166 ? -12.434 14.162 5.669 1.00 80.88 166 GLY A O 1
ATOM 1234 N N . THR A 1 167 ? -10.335 14.927 5.966 1.00 79.19 167 THR A N 1
ATOM 1235 C CA . THR A 1 167 ? -10.628 16.316 5.601 1.00 79.19 167 THR A CA 1
ATOM 1236 C C . THR A 1 167 ? -10.792 16.457 4.085 1.00 79.19 167 THR A C 1
ATOM 1238 O O . THR A 1 167 ? -10.505 15.545 3.315 1.00 79.19 167 THR A O 1
ATOM 1241 N N . GLU A 1 168 ? -11.304 17.597 3.628 1.00 80.62 168 GLU A N 1
ATOM 1242 C CA . GLU A 1 168 ? -11.439 17.838 2.190 1.00 80.62 168 GLU A CA 1
ATOM 1243 C C . GLU A 1 168 ? -10.090 17.846 1.471 1.00 80.62 168 GLU A C 1
ATOM 1245 O O . GLU A 1 168 ? -9.955 17.205 0.434 1.00 80.62 168 GLU A O 1
ATOM 1250 N N . ASP A 1 169 ? -9.101 18.526 2.050 1.00 81.25 169 ASP A N 1
ATOM 1251 C CA . ASP A 1 169 ? -7.752 18.624 1.492 1.00 81.25 169 ASP A CA 1
ATOM 1252 C C . ASP A 1 169 ? -7.094 17.244 1.403 1.00 81.25 169 ASP A C 1
ATOM 1254 O O . ASP A 1 169 ? -6.523 16.896 0.376 1.00 81.25 169 ASP A O 1
ATOM 1258 N N . GLU A 1 170 ? -7.264 16.420 2.439 1.00 81.00 170 GLU A N 1
ATOM 1259 C CA . GLU A 1 170 ? -6.821 15.022 2.466 1.00 81.00 170 GLU A CA 1
ATOM 1260 C C . GLU A 1 170 ? -7.440 14.188 1.338 1.00 81.00 170 GLU A C 1
ATOM 1262 O O . GLU A 1 170 ? -6.748 13.428 0.667 1.00 81.00 170 GLU A O 1
ATOM 1267 N N . LEU A 1 171 ? -8.747 14.321 1.111 1.00 83.88 171 LEU A N 1
ATOM 1268 C CA . LEU A 1 171 ? -9.439 13.545 0.079 1.00 83.88 171 LEU A CA 1
ATOM 1269 C C . LEU A 1 171 ? -9.133 14.066 -1.334 1.00 83.88 171 LEU A C 1
ATOM 1271 O O . LEU A 1 171 ? -9.102 13.278 -2.277 1.00 83.88 171 LEU A O 1
ATOM 1275 N N . ARG A 1 172 ? -8.855 15.366 -1.491 1.00 84.56 172 ARG A N 1
ATOM 1276 C CA . ARG A 1 172 ? -8.360 15.939 -2.753 1.00 84.56 172 ARG A CA 1
ATOM 1277 C C . ARG A 1 172 ? -6.933 15.476 -3.056 1.00 84.56 172 ARG A C 1
ATOM 1279 O O . ARG A 1 172 ? -6.683 15.065 -4.183 1.00 84.56 172 ARG A O 1
ATOM 1286 N N . ASP A 1 173 ? -6.041 15.467 -2.064 1.00 83.94 173 ASP A N 1
ATOM 1287 C CA . ASP A 1 173 ? -4.678 14.930 -2.207 1.00 83.94 173 ASP A CA 1
ATOM 1288 C C . ASP A 1 173 ? -4.703 13.433 -2.548 1.00 83.94 173 ASP A C 1
ATOM 1290 O O . ASP A 1 173 ? -3.965 12.979 -3.422 1.00 83.94 173 ASP A O 1
ATOM 1294 N N . MET A 1 174 ? -5.613 12.664 -1.940 1.00 83.94 174 MET A N 1
ATOM 1295 C CA . MET A 1 174 ? -5.806 11.257 -2.294 1.00 83.94 174 MET A CA 1
ATOM 1296 C C . MET A 1 174 ? -6.335 11.053 -3.711 1.00 83.94 174 MET A C 1
ATOM 1298 O O . MET A 1 174 ? -5.876 10.134 -4.395 1.00 83.94 174 MET A O 1
ATOM 1302 N N . ALA A 1 175 ? -7.276 11.886 -4.156 1.00 84.12 175 ALA A N 1
ATOM 1303 C CA . ALA A 1 175 ? -7.779 11.850 -5.523 1.00 84.12 175 ALA A CA 1
ATOM 1304 C C . ALA A 1 175 ? -6.664 12.172 -6.532 1.00 84.12 175 ALA A C 1
ATOM 1306 O O . ALA A 1 175 ? -6.485 11.434 -7.498 1.00 84.12 175 ALA A O 1
ATOM 1307 N N . GLU A 1 176 ? -5.846 13.193 -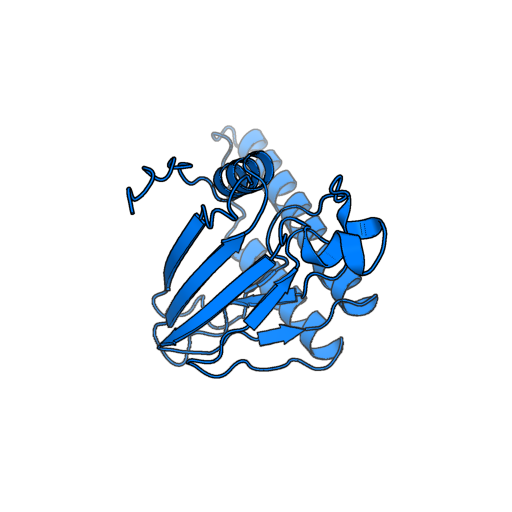6.252 1.00 85.88 176 GLU A N 1
ATOM 1308 C CA . GLU A 1 176 ? -4.666 13.539 -7.053 1.00 85.88 176 GLU A CA 1
ATOM 1309 C C . GLU A 1 176 ? -3.653 12.388 -7.088 1.00 85.88 176 GLU A C 1
ATOM 1311 O O . GLU A 1 176 ? -3.224 11.973 -8.162 1.00 85.88 176 GLU A O 1
ATOM 1316 N N . PHE A 1 177 ? -3.309 11.820 -5.928 1.00 82.31 177 PHE A N 1
ATOM 1317 C CA . PHE A 1 177 ? -2.389 10.685 -5.824 1.00 82.31 177 PHE A CA 1
ATOM 1318 C C . PHE A 1 177 ? -2.871 9.456 -6.605 1.00 82.31 177 PHE A C 1
ATOM 1320 O O . PHE A 1 177 ? -2.054 8.692 -7.114 1.00 82.31 177 PHE A O 1
ATOM 1327 N N . ARG A 1 178 ? -4.190 9.252 -6.686 1.00 81.44 178 ARG A N 1
ATOM 1328 C CA . ARG A 1 178 ? -4.816 8.151 -7.432 1.00 81.44 178 ARG A CA 1
ATOM 1329 C C . ARG A 1 178 ? -5.117 8.493 -8.890 1.00 81.44 178 ARG A C 1
ATOM 1331 O O . ARG A 1 178 ? -5.630 7.622 -9.587 1.00 81.44 178 ARG A O 1
ATOM 1338 N N . GLU A 1 179 ? -4.824 9.716 -9.328 1.00 84.12 179 GLU A N 1
ATOM 1339 C CA . GLU A 1 179 ? -5.149 10.228 -10.664 1.00 84.12 179 GLU A CA 1
ATOM 1340 C C . GLU A 1 179 ? -6.645 10.073 -11.008 1.00 84.12 179 GLU A C 1
ATOM 1342 O O . GLU A 1 179 ? -7.021 9.710 -12.123 1.00 84.12 179 GLU A O 1
ATOM 1347 N N . VAL A 1 180 ? -7.516 10.329 -10.027 1.00 82.00 180 VAL A N 1
ATOM 1348 C CA . VAL A 1 180 ? -8.976 10.310 -10.192 1.00 82.00 180 VAL A CA 1
ATOM 1349 C C . VAL A 1 180 ? -9.572 11.687 -9.934 1.00 82.00 180 VAL A C 1
ATOM 1351 O O . VAL A 1 180 ? -9.055 12.473 -9.141 1.00 82.00 180 VAL A O 1
ATOM 1354 N N . ASP A 1 181 ? -10.702 11.973 -10.576 1.00 81.00 181 ASP A N 1
ATOM 1355 C CA . ASP A 1 181 ? -11.420 13.223 -10.355 1.00 81.00 181 ASP A CA 1
ATOM 1356 C C . ASP A 1 181 ? -12.042 13.254 -8.952 1.00 81.00 181 ASP A C 1
ATOM 1358 O O . ASP A 1 181 ? -12.830 12.383 -8.566 1.00 81.00 181 ASP A O 1
ATOM 1362 N N . TYR A 1 182 ? -11.734 14.303 -8.187 1.00 80.19 182 TYR A N 1
ATOM 1363 C CA . TYR A 1 182 ? -12.454 14.589 -6.952 1.00 80.19 182 TYR A CA 1
ATOM 1364 C C . TYR A 1 182 ? -13.832 15.167 -7.290 1.00 80.19 182 TYR A C 1
ATOM 1366 O O . TYR A 1 182 ? -13.949 16.277 -7.816 1.00 80.19 182 TYR A O 1
ATOM 1374 N N . HIS A 1 183 ? -14.889 14.430 -6.955 1.00 74.94 183 HIS A N 1
ATOM 1375 C CA . HIS A 1 183 ? -16.261 14.893 -7.123 1.00 74.94 183 HIS A CA 1
ATOM 1376 C C . HIS A 1 183 ? -16.835 15.385 -5.797 1.00 74.94 183 HIS A C 1
ATOM 1378 O O . HIS A 1 183 ? -16.911 14.644 -4.817 1.00 74.94 183 HIS A O 1
ATOM 1384 N N . GLU A 1 184 ? -17.309 16.629 -5.780 1.00 64.88 184 GLU A N 1
ATOM 1385 C CA . GLU A 1 184 ? -18.079 17.138 -4.650 1.00 64.88 184 GLU A CA 1
ATOM 1386 C C . GLU A 1 184 ? -19.400 16.372 -4.544 1.00 64.88 184 GLU A C 1
ATOM 1388 O O . GLU A 1 184 ? -20.208 16.332 -5.476 1.00 64.88 184 GLU A O 1
ATOM 1393 N N . SER A 1 185 ? -19.636 15.742 -3.394 1.00 58.94 185 SER A N 1
ATOM 1394 C CA . SER A 1 185 ? -20.927 15.123 -3.125 1.00 58.94 185 SER A CA 1
ATOM 1395 C C . SER A 1 185 ? -21.992 16.211 -2.994 1.00 58.94 185 SER A C 1
ATOM 1397 O O . SER A 1 185 ? -21.879 17.082 -2.129 1.00 58.94 185 SER A O 1
ATOM 1399 N N . VAL A 1 186 ? -23.056 16.128 -3.795 1.00 49.09 186 VAL A N 1
ATOM 1400 C CA . VAL A 1 186 ? -24.251 16.957 -3.603 1.00 49.09 186 VAL A CA 1
ATOM 1401 C C . VAL A 1 186 ? -24.840 16.625 -2.225 1.00 49.09 186 VAL A C 1
ATOM 1403 O O . VAL A 1 186 ? -25.026 15.439 -1.931 1.00 49.09 186 VAL A O 1
ATOM 1406 N N . PRO A 1 187 ? -25.132 17.616 -1.361 1.00 48.09 187 PRO A N 1
ATOM 1407 C CA . PRO A 1 187 ? -25.780 17.354 -0.085 1.00 48.09 187 PRO A CA 1
ATOM 1408 C C . PRO A 1 187 ? -27.086 16.598 -0.325 1.00 48.09 187 PRO A C 1
ATOM 1410 O O . PRO A 1 187 ? -27.975 17.085 -1.025 1.00 48.09 187 PRO A O 1
ATOM 1413 N N . VAL A 1 188 ? -27.208 15.405 0.255 1.00 47.97 188 VAL A N 1
ATOM 1414 C CA . VAL A 1 188 ? -28.497 14.720 0.314 1.00 47.97 188 VAL A CA 1
ATOM 1415 C C . VAL A 1 188 ? -29.338 15.524 1.296 1.00 47.97 188 VAL A C 1
ATOM 1417 O O . VAL A 1 188 ? -29.052 15.535 2.492 1.00 47.97 188 VAL A O 1
ATOM 1420 N N . SER A 1 189 ? -30.311 16.274 0.781 1.00 42.12 189 SER A N 1
ATOM 1421 C CA . SER A 1 189 ? -31.308 16.938 1.617 1.00 42.12 189 SER A CA 1
ATOM 1422 C C . SER A 1 189 ? -32.091 15.848 2.345 1.00 42.12 189 SER A C 1
ATOM 1424 O O . SER A 1 189 ? -32.738 15.016 1.711 1.00 42.12 189 SER A O 1
ATOM 1426 N N . SER A 1 190 ? -31.935 15.807 3.667 1.00 42.09 190 SER A N 1
ATOM 1427 C CA . SER A 1 190 ? -32.740 14.991 4.578 1.00 42.09 190 SER A CA 1
ATOM 1428 C C . SER A 1 190 ? -34.147 15.550 4.714 1.00 42.09 190 SER A C 1
ATOM 1430 O O . SER A 1 190 ? -34.226 16.791 4.884 1.00 42.09 190 SER A O 1
#

Secondary structure (DSSP, 8-state):
-------EEEEEEE---GGGSS-EEE-SS------SGGGG-HHHHTTS---EEEEEEEESSPPEEE---HHHHHHHHHHHHHHHHHHHHHHHHHHHTT-----SPPHHHHHHHHHHHHHHHTTSS--EEPPTTPEEEEESSSTTPPEEEE---TT--EEEEEEEE--HHH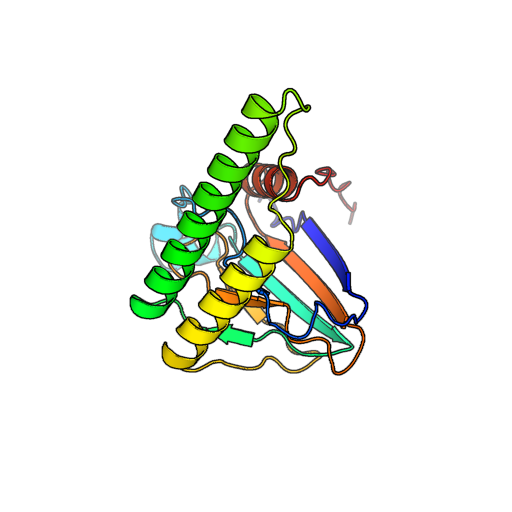HHHHHHHTT---PPPPP---

Radius of gyration: 18.54 Å; chains: 1; bounding box: 52×39×52 Å

Sequence (190 aa):
MSGLSAREKALKLTRSHLGSIVPRWHHDGRMFTCTCTCAAGPAAAAAAVPHAKYAVSLLGPGTRVMAPGPQVDKAITASDVAVRLAAEVAMQKEEAAGRPRAWLLPEDDEDRIRADLARQLAGCGEQVGVEPGQVIRFTWGQDDSPVHSEPDLSGGDRIFMSVLFGTEDELRDMAEFREVDYHESVPVSS

Organism: NCBI:txid92902

Foldseek 3Di:
DPDFDQQDKDKDKFWDDPLLQFWFKDAQAAADDDPWPCVVDDVSVVVTFALKKKKFWQDAFFKKWDWFDDQLVVLRVVLVVLLVVQQVVQQVVCVVVVHPRDSDGDPVSNSVSSNSSSVSVVPPDDIDTDDGPDMDMARHSYSRTIIMIPHRQPVGIIIMMMIGIDDPVRVVSSCVVVVHDRDDDDDPDD

pLDDT: mean 79.99, std 14.38, range [32.25, 94.56]